Protein AF-A0A1S8WK63-F1 (afdb_monomer_lite)

InterPro domains:
  IPR003674 Oligosaccharyl transferase, STT3 subunit [PTHR13872] (1-231)
  IPR048307 Oligosaccharyl transferase STT3, N-terminal domain [PF02516] (8-233)

Organism: Opisthorchis viverrini (NCBI:txid6198)

Structure (mmCIF, N/CA/C/O backbone):
data_AF-A0A1S8WK63-F1
#
_entry.id   AF-A0A1S8WK63-F1
#
loop_
_atom_site.group_PDB
_atom_site.id
_atom_site.type_symbol
_atom_site.label_atom_id
_atom_site.label_alt_id
_atom_site.label_comp_id
_atom_site.label_asym_id
_atom_site.label_entity_id
_atom_site.label_seq_id
_atom_site.pdbx_PDB_ins_code
_atom_site.Cartn_x
_atom_site.Cartn_y
_atom_site.Cartn_z
_atom_site.occupancy
_atom_site.B_iso_or_equiv
_atom_site.auth_seq_id
_atom_site.auth_comp_id
_atom_site.auth_asym_id
_atom_site.auth_atom_id
_atom_site.pdbx_PDB_model_num
ATOM 1 N N . MET A 1 1 ? 16.238 -6.227 -8.648 1.00 66.62 1 MET A N 1
ATOM 2 C CA . MET A 1 1 ? 16.940 -7.008 -9.705 1.00 66.62 1 MET A CA 1
ATOM 3 C C . MET A 1 1 ? 16.241 -8.314 -10.105 1.00 66.62 1 MET A C 1
ATOM 5 O O . MET A 1 1 ? 16.512 -8.820 -11.185 1.00 66.62 1 MET A O 1
ATOM 9 N N . VAL A 1 2 ? 15.315 -8.857 -9.303 1.00 87.31 2 VAL A N 1
ATOM 10 C CA . VAL A 1 2 ? 14.485 -10.012 -9.717 1.00 87.31 2 VAL A CA 1
ATOM 11 C C . VAL A 1 2 ? 13.525 -9.641 -10.858 1.00 87.31 2 VAL A C 1
ATOM 13 O O . VAL A 1 2 ? 13.303 -10.432 -11.765 1.00 87.31 2 VAL A O 1
ATOM 16 N N . THR A 1 3 ? 13.015 -8.410 -10.855 1.00 89.25 3 THR A N 1
ATOM 17 C CA . THR A 1 3 ? 12.063 -7.874 -11.842 1.00 89.25 3 THR A CA 1
ATOM 18 C C . THR A 1 3 ? 12.625 -7.817 -13.263 1.00 89.25 3 THR A C 1
ATOM 20 O O . THR A 1 3 ? 11.977 -8.278 -14.197 1.00 89.25 3 THR A O 1
ATOM 23 N N . SER A 1 4 ? 13.849 -7.316 -13.436 1.00 87.56 4 SER A N 1
ATOM 24 C CA . SER A 1 4 ? 14.541 -7.288 -14.732 1.00 87.56 4 SER A CA 1
ATOM 25 C C . SER A 1 4 ? 14.903 -8.686 -15.232 1.00 87.56 4 SER A C 1
ATOM 27 O O . SER A 1 4 ? 14.737 -8.965 -16.416 1.00 87.56 4 SER A O 1
ATOM 29 N N . SER A 1 5 ? 15.330 -9.584 -14.337 1.00 89.62 5 SER A N 1
ATOM 30 C CA . SER A 1 5 ? 15.587 -10.993 -14.668 1.00 89.62 5 SER A CA 1
ATOM 31 C C . SER A 1 5 ? 14.315 -11.718 -15.121 1.00 89.62 5 SER A C 1
ATOM 33 O O . SER A 1 5 ? 14.321 -12.431 -16.123 1.00 89.62 5 SER A O 1
ATOM 35 N N . LEU A 1 6 ? 13.193 -11.477 -14.435 1.00 91.44 6 LEU A N 1
ATOM 36 C CA . LEU A 1 6 ? 11.897 -12.029 -14.812 1.00 91.44 6 LEU A CA 1
ATOM 37 C C . LEU A 1 6 ? 11.462 -11.523 -16.192 1.00 91.44 6 LEU A C 1
ATOM 39 O O . LEU A 1 6 ? 11.125 -12.340 -17.043 1.00 91.44 6 LEU A O 1
ATOM 43 N N . LEU A 1 7 ? 11.566 -10.212 -16.447 1.00 90.56 7 LEU A N 1
ATOM 44 C CA . LEU A 1 7 ? 11.276 -9.628 -17.762 1.00 90.56 7 LEU A CA 1
ATOM 45 C C . LEU A 1 7 ? 12.156 -10.229 -18.869 1.00 90.56 7 LEU A C 1
ATOM 47 O O . LEU A 1 7 ? 11.650 -10.604 -19.927 1.00 90.56 7 LEU A O 1
ATOM 51 N N . TYR A 1 8 ? 13.455 -10.391 -18.613 1.00 92.56 8 TYR A N 1
ATOM 52 C CA . TYR A 1 8 ? 14.384 -11.021 -19.552 1.00 92.56 8 TYR A CA 1
ATOM 53 C C . TYR A 1 8 ? 13.998 -12.465 -19.877 1.00 92.56 8 TYR A C 1
ATOM 55 O O . TYR A 1 8 ? 13.903 -12.831 -21.049 1.00 92.56 8 TYR A O 1
ATOM 63 N N . ASN A 1 9 ? 13.703 -13.273 -18.858 1.00 91.50 9 ASN A N 1
ATOM 64 C CA . ASN A 1 9 ? 13.303 -14.664 -19.050 1.00 91.50 9 ASN A CA 1
ATOM 65 C C . ASN A 1 9 ? 11.962 -14.776 -19.787 1.00 91.50 9 ASN A C 1
ATOM 67 O O . ASN A 1 9 ? 11.823 -15.632 -20.661 1.00 91.50 9 ASN A O 1
ATOM 71 N N . THR A 1 10 ? 10.998 -13.893 -19.501 1.00 91.94 10 THR A N 1
ATOM 72 C CA . THR A 1 10 ? 9.717 -13.865 -20.224 1.00 91.94 10 THR A CA 1
ATOM 73 C C . THR A 1 10 ? 9.883 -13.478 -21.692 1.00 91.94 10 THR A C 1
ATOM 75 O O . THR A 1 10 ? 9.295 -14.122 -22.555 1.00 91.94 10 THR A O 1
ATOM 78 N N . LEU A 1 11 ? 10.723 -12.485 -22.005 1.00 90.94 11 LEU A N 1
ATOM 79 C CA . LEU A 1 11 ? 10.980 -12.073 -23.390 1.00 90.94 11 LEU A CA 1
ATOM 80 C C . LEU A 1 11 ? 11.714 -13.166 -24.170 1.00 90.94 11 LEU A C 1
ATOM 82 O O . LEU A 1 11 ? 11.363 -13.459 -25.313 1.00 90.94 11 LEU A O 1
ATOM 86 N N . ARG A 1 12 ? 12.670 -13.838 -23.522 1.00 91.06 12 ARG A N 1
ATOM 87 C CA . ARG A 1 12 ? 13.378 -14.978 -24.104 1.00 91.06 12 ARG A CA 1
ATOM 88 C C . ARG A 1 12 ? 12.446 -16.160 -24.376 1.00 91.06 12 ARG A C 1
ATOM 90 O O . ARG A 1 12 ? 12.576 -16.788 -25.422 1.00 91.06 12 ARG A O 1
ATOM 97 N N . ALA A 1 13 ? 11.493 -16.439 -23.484 1.00 91.88 13 ALA A N 1
ATOM 98 C CA . ALA A 1 13 ? 10.472 -17.467 -23.700 1.00 91.88 13 ALA A CA 1
ATOM 99 C C . ALA A 1 13 ? 9.559 -17.148 -24.902 1.00 91.88 13 ALA A C 1
ATOM 101 O O . ALA A 1 13 ? 9.099 -18.057 -25.588 1.00 91.88 13 ALA A O 1
ATOM 102 N N . LEU A 1 14 ? 9.348 -15.862 -25.199 1.00 92.62 14 LEU A N 1
ATOM 103 C CA . LEU A 1 14 ? 8.597 -15.376 -26.361 1.00 92.62 14 LEU A CA 1
ATOM 104 C C . LEU A 1 14 ? 9.451 -15.252 -27.641 1.00 92.62 14 LEU A C 1
ATOM 106 O O . LEU A 1 14 ? 8.992 -14.670 -28.618 1.00 92.62 14 LEU A O 1
ATOM 110 N N . HIS A 1 15 ? 10.674 -15.798 -27.655 1.00 91.38 15 HIS A N 1
ATOM 111 C CA . HIS A 1 15 ? 11.634 -15.716 -28.769 1.00 91.38 15 HIS A CA 1
ATOM 112 C C . HIS A 1 15 ? 12.052 -14.286 -29.161 1.00 91.38 15 HIS A C 1
ATOM 114 O O . HIS A 1 15 ? 12.571 -14.061 -30.253 1.00 91.38 15 HIS A O 1
ATOM 120 N N . VAL A 1 16 ? 11.891 -13.314 -28.260 1.00 91.25 16 VAL A N 1
ATOM 121 C CA . VAL A 1 16 ? 12.359 -11.938 -28.454 1.00 91.25 16 VAL A CA 1
ATOM 122 C C . VAL A 1 16 ? 13.750 -11.807 -27.830 1.00 91.25 16 VAL A C 1
ATOM 124 O O . VAL A 1 16 ? 13.903 -11.739 -26.610 1.00 91.25 16 VAL A O 1
ATOM 127 N N . THR A 1 17 ? 14.793 -11.802 -28.663 1.00 88.44 17 THR A N 1
ATOM 128 C CA . THR A 1 17 ? 16.190 -11.732 -28.207 1.00 88.44 17 THR A CA 1
ATOM 129 C C . THR A 1 17 ? 16.603 -10.284 -27.949 1.00 88.44 17 THR A C 1
ATOM 131 O O . THR A 1 17 ? 17.058 -9.583 -28.850 1.00 88.44 17 THR A O 1
ATOM 134 N N . VAL A 1 18 ? 16.433 -9.829 -26.707 1.00 90.31 18 VAL A N 1
ATOM 135 C CA . VAL A 1 18 ? 16.876 -8.506 -26.243 1.00 90.31 18 VAL A CA 1
ATOM 136 C C . VAL A 1 18 ? 17.952 -8.686 -25.180 1.00 90.31 18 VAL A C 1
ATOM 138 O O . VAL A 1 18 ? 17.794 -9.486 -24.257 1.00 90.31 18 VAL A O 1
ATOM 141 N N . ASP A 1 19 ? 19.039 -7.924 -25.289 1.00 92.31 19 ASP A N 1
ATOM 142 C CA . ASP A 1 19 ? 20.090 -7.920 -24.276 1.00 92.31 19 ASP A CA 1
ATOM 143 C C . ASP A 1 19 ? 19.574 -7.429 -22.923 1.00 92.31 19 ASP A C 1
ATOM 145 O O . ASP A 1 19 ? 18.822 -6.453 -22.830 1.00 92.31 19 ASP A O 1
ATOM 149 N N . ILE A 1 20 ? 20.066 -8.044 -21.844 1.00 91.38 20 ILE A N 1
ATOM 150 C CA . ILE A 1 20 ? 19.704 -7.672 -20.469 1.00 91.38 20 ILE A CA 1
ATOM 151 C C . ILE A 1 20 ? 19.969 -6.186 -20.179 1.00 91.38 20 ILE A C 1
ATOM 153 O O . ILE A 1 20 ? 19.210 -5.551 -19.451 1.00 91.38 20 ILE A O 1
ATOM 157 N N . ARG A 1 21 ? 21.002 -5.600 -20.803 1.00 92.44 21 ARG A N 1
ATOM 158 C CA . ARG A 1 21 ? 21.328 -4.173 -20.677 1.00 92.44 21 ARG A CA 1
ATOM 159 C C . ARG A 1 21 ? 20.181 -3.290 -21.161 1.00 92.44 21 ARG A C 1
ATOM 161 O O . ARG A 1 21 ? 19.820 -2.348 -20.465 1.00 92.44 21 ARG A O 1
ATOM 168 N N . ASN A 1 22 ? 19.597 -3.608 -22.314 1.00 93.12 22 ASN A N 1
ATOM 169 C CA . ASN A 1 22 ? 18.505 -2.820 -22.883 1.00 93.12 22 ASN A CA 1
ATOM 170 C C . ASN A 1 22 ? 17.266 -2.898 -21.985 1.00 93.12 22 ASN A C 1
ATOM 172 O O . ASN A 1 22 ? 16.621 -1.883 -21.740 1.00 93.12 22 ASN A O 1
ATOM 176 N N . ILE A 1 23 ? 16.989 -4.070 -21.405 1.00 91.62 23 ILE A N 1
ATOM 177 C CA . ILE A 1 23 ? 15.900 -4.231 -20.433 1.00 91.62 23 ILE A CA 1
ATOM 178 C C . ILE A 1 23 ? 16.140 -3.351 -19.206 1.00 91.62 23 ILE A C 1
ATOM 180 O O . ILE A 1 23 ? 15.238 -2.624 -18.806 1.00 91.62 23 ILE A O 1
ATOM 184 N N . CYS A 1 24 ? 17.348 -3.358 -18.635 1.00 91.25 24 CYS A N 1
ATOM 185 C CA . CYS A 1 24 ? 17.673 -2.507 -17.488 1.00 91.25 24 CYS A CA 1
ATOM 186 C C . CYS A 1 24 ? 17.550 -1.007 -17.811 1.00 91.25 24 CYS A C 1
ATOM 188 O O . CYS A 1 24 ? 17.051 -0.252 -16.982 1.00 91.25 24 CYS A O 1
ATOM 190 N N . VAL A 1 25 ? 17.943 -0.573 -19.014 1.00 93.19 25 VAL A N 1
ATOM 191 C CA . VAL A 1 25 ? 17.839 0.834 -19.450 1.00 93.19 25 VAL A CA 1
ATOM 192 C C . VAL A 1 25 ? 16.381 1.285 -19.585 1.00 93.19 25 VAL A C 1
ATOM 194 O O . VAL A 1 25 ? 16.045 2.391 -19.160 1.00 93.19 25 VAL A O 1
ATOM 197 N N . PHE A 1 26 ? 15.506 0.441 -20.139 1.00 92.44 26 PHE A N 1
ATOM 198 C CA . PHE A 1 26 ? 14.097 0.780 -20.386 1.00 92.44 26 PHE A CA 1
ATOM 199 C C . PHE A 1 26 ? 13.143 0.419 -19.240 1.00 92.44 26 PHE A C 1
ATOM 201 O O . PHE A 1 26 ? 11.953 0.733 -19.310 1.00 92.44 26 PHE A O 1
ATOM 208 N N . LEU A 1 27 ? 13.641 -0.190 -18.161 1.00 91.50 27 LEU A N 1
ATOM 209 C CA . LEU A 1 27 ? 12.805 -0.605 -17.037 1.00 91.50 27 LEU A CA 1
ATOM 210 C C . LEU A 1 27 ? 12.172 0.589 -16.308 1.00 91.50 27 LEU A C 1
ATOM 212 O O . LEU A 1 27 ? 10.982 0.555 -16.007 1.00 91.50 27 LEU A O 1
ATOM 216 N N . ALA A 1 28 ? 12.934 1.653 -16.043 1.00 91.69 28 ALA A N 1
ATOM 217 C CA . ALA A 1 28 ? 12.416 2.819 -15.328 1.00 91.69 28 ALA A CA 1
ATOM 218 C C . ALA A 1 28 ? 11.275 3.538 -16.092 1.00 91.69 28 ALA A C 1
ATOM 220 O O . ALA A 1 28 ? 10.213 3.734 -15.494 1.00 91.69 28 ALA A O 1
ATOM 221 N N . PRO A 1 29 ? 11.397 3.828 -17.406 1.00 93.06 29 PRO A N 1
ATOM 222 C CA . PRO A 1 29 ? 10.279 4.340 -18.205 1.00 93.06 29 PRO A CA 1
ATOM 223 C C . PRO A 1 29 ? 9.054 3.414 -18.241 1.00 93.06 29 PRO A C 1
ATOM 225 O O . PRO A 1 29 ? 7.921 3.891 -18.169 1.00 93.06 29 PRO A O 1
ATOM 228 N N . LEU A 1 30 ? 9.261 2.091 -18.305 1.00 93.50 30 LEU A N 1
ATOM 229 C CA . LEU A 1 30 ? 8.167 1.117 -18.268 1.00 93.50 30 LEU A CA 1
ATOM 230 C C . LEU A 1 30 ? 7.375 1.233 -16.958 1.00 93.50 30 LEU A C 1
ATOM 232 O O . LEU A 1 30 ? 6.155 1.385 -16.988 1.00 93.50 30 LEU A O 1
ATOM 236 N N . PHE A 1 31 ? 8.052 1.230 -15.808 1.00 92.94 31 PHE A N 1
ATOM 237 C CA . PHE A 1 31 ? 7.384 1.403 -14.516 1.00 92.94 31 PHE A CA 1
ATOM 238 C C . PHE A 1 31 ? 6.770 2.795 -14.352 1.00 92.94 31 PHE A C 1
ATOM 240 O O . PHE A 1 31 ? 5.687 2.894 -13.789 1.00 92.94 31 PHE A O 1
ATOM 247 N N . SER A 1 32 ? 7.376 3.843 -14.914 1.00 92.25 32 SER A N 1
ATOM 248 C CA . SER A 1 32 ? 6.787 5.187 -14.938 1.00 92.25 32 SER A CA 1
ATOM 249 C C . SER A 1 32 ? 5.424 5.209 -15.639 1.00 92.25 32 SER A C 1
ATOM 251 O O . SER A 1 32 ? 4.458 5.751 -15.100 1.00 92.25 32 SER A O 1
ATOM 253 N N . SER A 1 33 ? 5.286 4.508 -16.771 1.00 94.00 33 SER A N 1
ATOM 254 C CA . SER A 1 33 ? 3.985 4.358 -17.435 1.00 94.00 33 SER A CA 1
ATOM 255 C C . SER A 1 33 ? 2.956 3.634 -16.554 1.00 94.00 33 SER A C 1
ATOM 257 O O . SER A 1 33 ? 1.812 4.074 -16.457 1.00 94.00 33 SER A O 1
ATOM 259 N N . LEU A 1 34 ? 3.360 2.594 -15.819 1.00 95.06 34 LEU A N 1
ATOM 260 C CA . LEU A 1 34 ? 2.479 1.893 -14.879 1.00 95.06 34 LEU A CA 1
ATOM 261 C C . LEU A 1 34 ? 2.094 2.773 -13.682 1.00 95.06 34 LEU A C 1
ATOM 263 O O . LEU A 1 34 ? 0.964 2.691 -13.200 1.00 95.06 34 LEU A O 1
ATOM 267 N N . THR A 1 35 ? 2.992 3.650 -13.231 1.00 95.12 35 THR A N 1
ATOM 268 C CA . THR A 1 35 ? 2.715 4.636 -12.181 1.00 95.12 35 THR A CA 1
ATOM 269 C C . THR A 1 35 ? 1.580 5.565 -12.593 1.00 95.12 35 THR A C 1
ATOM 271 O O . THR A 1 35 ? 0.684 5.795 -11.788 1.00 95.12 35 THR A O 1
ATOM 274 N N . THR A 1 36 ? 1.534 6.024 -13.850 1.00 95.75 36 THR A N 1
ATOM 275 C CA . THR A 1 36 ? 0.418 6.867 -14.329 1.00 95.75 36 THR A CA 1
ATOM 276 C C . THR A 1 36 ? -0.936 6.161 -14.202 1.00 95.75 36 THR A C 1
ATOM 278 O O . THR A 1 36 ? -1.914 6.768 -13.760 1.00 95.75 36 THR A O 1
ATOM 281 N N . ILE A 1 37 ? -0.982 4.856 -14.495 1.00 96.38 37 ILE A N 1
ATOM 282 C CA . ILE A 1 37 ? -2.183 4.024 -14.355 1.00 96.38 37 ILE A CA 1
ATOM 283 C C . ILE A 1 37 ? -2.538 3.843 -12.873 1.00 96.38 37 ILE A C 1
ATOM 285 O O . ILE A 1 37 ? -3.700 3.986 -12.493 1.00 96.38 37 ILE A O 1
ATOM 289 N N . ALA A 1 38 ? -1.556 3.566 -12.013 1.00 96.06 38 ALA A N 1
ATOM 290 C CA . ALA A 1 38 ? -1.782 3.434 -10.574 1.00 96.06 38 ALA A CA 1
ATOM 291 C C . ALA A 1 38 ? -2.312 4.740 -9.953 1.00 96.06 38 ALA A C 1
ATOM 293 O O . ALA A 1 38 ? -3.233 4.703 -9.135 1.00 96.06 38 ALA A O 1
ATOM 294 N N . THR A 1 39 ? -1.788 5.893 -10.376 1.00 96.44 39 THR A N 1
ATOM 295 C CA . THR A 1 39 ? -2.259 7.217 -9.946 1.00 96.44 39 THR A CA 1
ATOM 296 C C . THR A 1 39 ? -3.678 7.490 -10.425 1.00 96.44 39 THR A C 1
ATOM 298 O O . THR A 1 39 ? -4.502 7.935 -9.628 1.00 96.44 39 THR A O 1
ATOM 301 N N . PHE A 1 40 ? -3.996 7.167 -11.684 1.00 97.00 40 PHE A N 1
ATOM 302 C CA . PHE A 1 40 ? -5.365 7.244 -12.196 1.00 97.00 40 PHE A CA 1
ATOM 303 C C . PHE A 1 40 ? -6.331 6.460 -11.299 1.00 97.00 40 PHE A C 1
ATOM 305 O O . PHE A 1 40 ? -7.333 7.011 -10.841 1.00 97.00 40 PHE A O 1
ATOM 312 N N . LEU A 1 41 ? -5.998 5.200 -11.004 1.00 96.38 41 LEU A N 1
ATOM 313 C CA . LEU A 1 41 ? -6.818 4.321 -10.174 1.00 96.38 41 LEU A CA 1
ATOM 314 C C . LEU A 1 41 ? -6.992 4.883 -8.758 1.00 96.38 41 LEU A C 1
ATOM 316 O O . LEU A 1 41 ? -8.123 5.004 -8.292 1.00 96.38 41 LEU A O 1
ATOM 320 N N . LEU A 1 42 ? -5.906 5.298 -8.098 1.00 96.56 42 LEU A N 1
ATOM 321 C CA . LEU A 1 42 ? -5.954 5.886 -6.757 1.00 96.56 42 LEU A CA 1
ATOM 322 C C . LEU A 1 42 ? -6.844 7.133 -6.706 1.00 96.56 42 LEU A C 1
ATOM 324 O O . LEU A 1 42 ? -7.724 7.236 -5.854 1.00 96.56 42 LEU A O 1
ATOM 328 N N . THR A 1 43 ? -6.637 8.083 -7.614 1.00 96.44 43 THR A N 1
ATOM 329 C CA . THR A 1 43 ? -7.383 9.345 -7.608 1.00 96.44 43 THR A CA 1
ATOM 330 C C . THR A 1 43 ? -8.844 9.142 -8.009 1.00 96.44 43 THR A C 1
ATOM 332 O O . THR A 1 43 ? -9.719 9.789 -7.433 1.00 96.44 43 THR A O 1
ATOM 335 N N . SER A 1 44 ? -9.124 8.212 -8.930 1.00 95.25 44 SER A N 1
ATOM 336 C CA . SER A 1 44 ? -10.496 7.847 -9.303 1.00 95.25 44 SER A CA 1
ATOM 337 C C . SER A 1 44 ? -11.272 7.206 -8.154 1.00 95.25 44 SER A C 1
ATOM 339 O O . SER A 1 44 ? -12.482 7.377 -8.072 1.00 95.25 44 SER A O 1
ATOM 341 N N . GLU A 1 45 ? -10.582 6.516 -7.239 1.00 94.38 45 GLU A N 1
ATOM 342 C CA . GLU A 1 45 ? -11.209 6.008 -6.025 1.00 94.38 45 GLU A CA 1
ATOM 343 C C . GLU A 1 45 ? -11.507 7.138 -5.043 1.00 94.38 45 GLU A C 1
ATOM 345 O O . GLU A 1 45 ? -12.522 7.083 -4.367 1.00 94.38 45 GLU A O 1
ATOM 350 N N . VAL A 1 46 ? -10.662 8.159 -4.906 1.00 94.00 46 VAL A N 1
ATOM 351 C CA . VAL A 1 46 ? -10.876 9.211 -3.893 1.00 94.00 46 VAL A CA 1
ATOM 352 C C . VAL A 1 46 ? -11.954 10.213 -4.313 1.00 94.00 46 VAL A C 1
ATOM 354 O O . VAL A 1 46 ? -12.768 10.599 -3.476 1.00 94.00 46 VAL A O 1
ATOM 357 N N . MET A 1 47 ? -11.951 10.628 -5.580 1.00 92.50 47 MET A N 1
ATOM 358 C CA . MET A 1 47 ? -12.851 11.649 -6.128 1.00 92.50 47 MET A CA 1
ATOM 359 C C . MET A 1 47 ? -13.604 11.079 -7.339 1.00 92.50 47 MET A C 1
ATOM 361 O O . MET A 1 47 ? -14.395 10.156 -7.179 1.00 92.50 47 MET A O 1
ATOM 365 N N . ASP A 1 48 ? -13.328 11.593 -8.542 1.00 94.62 48 ASP A N 1
ATOM 366 C CA . ASP A 1 48 ? -13.994 11.224 -9.792 1.00 94.62 48 ASP A CA 1
ATOM 367 C C . ASP A 1 48 ? -12.991 10.770 -10.860 1.00 94.62 48 ASP A C 1
ATOM 369 O O . ASP A 1 48 ? -11.809 11.128 -10.845 1.00 94.62 48 ASP A O 1
ATOM 373 N N . THR A 1 49 ? -13.488 10.083 -11.893 1.00 95.19 49 THR A N 1
ATOM 374 C CA . THR A 1 49 ? -12.690 9.650 -13.054 1.00 95.19 49 THR A CA 1
ATOM 375 C C . THR A 1 49 ? -11.987 10.816 -13.759 1.00 95.19 49 THR A C 1
ATOM 377 O O . THR A 1 49 ? -10.856 10.670 -14.216 1.00 95.19 49 THR A O 1
ATOM 380 N N . ARG A 1 50 ? -12.618 12.000 -13.813 1.00 96.12 50 ARG A N 1
ATOM 381 C CA . ARG A 1 50 ? -12.034 13.209 -14.427 1.00 96.12 50 ARG A CA 1
ATOM 382 C C . ARG A 1 50 ? -10.804 13.698 -13.663 1.00 96.12 50 ARG A C 1
ATOM 384 O O . ARG A 1 50 ? -9.789 14.011 -14.279 1.00 96.12 50 ARG A O 1
ATOM 391 N N . ALA A 1 51 ? -10.885 13.716 -12.332 1.00 95.38 51 ALA A N 1
ATOM 392 C CA . ALA A 1 51 ? -9.752 14.054 -11.477 1.00 95.38 51 ALA A CA 1
ATOM 393 C C . ALA A 1 51 ? -8.627 13.018 -11.626 1.00 95.38 51 ALA A C 1
ATOM 395 O O . ALA A 1 51 ? -7.457 13.388 -11.671 1.00 95.38 51 ALA A O 1
ATOM 396 N N . GLY A 1 52 ? -8.981 11.736 -11.784 1.00 95.25 52 GLY A N 1
ATOM 397 C CA . GLY A 1 52 ? -8.021 10.669 -12.058 1.00 95.25 52 GLY A CA 1
ATOM 398 C C . GLY A 1 52 ? -7.239 10.869 -13.353 1.00 95.25 52 GLY A C 1
ATOM 399 O O . GLY A 1 52 ? -6.016 10.743 -13.348 1.00 95.25 52 GLY A O 1
ATOM 400 N N . LEU A 1 53 ? -7.916 11.216 -14.452 1.00 96.06 53 LEU A N 1
ATOM 401 C CA . LEU A 1 53 ? -7.252 11.483 -15.735 1.00 96.06 53 LEU A CA 1
ATOM 402 C C . LEU A 1 53 ? -6.306 12.685 -15.642 1.00 96.06 53 LEU A C 1
ATOM 404 O O . LEU A 1 53 ? -5.188 12.626 -16.153 1.00 96.06 53 LEU A O 1
ATOM 408 N N . LEU A 1 54 ? -6.727 13.750 -14.950 1.00 96.75 54 LEU A N 1
ATOM 409 C CA . LEU A 1 54 ? -5.882 14.920 -14.718 1.00 96.75 54 LEU A CA 1
ATOM 410 C C . LEU A 1 54 ? -4.631 14.552 -13.905 1.00 96.75 54 LEU A C 1
ATOM 412 O O . LEU A 1 54 ? -3.522 14.892 -14.307 1.00 96.75 54 LEU A O 1
ATOM 416 N N . ALA A 1 55 ? -4.789 13.813 -12.804 1.00 95.94 55 ALA A N 1
ATOM 417 C CA . ALA A 1 55 ? -3.671 13.388 -11.962 1.00 95.94 55 ALA A CA 1
ATOM 418 C C . ALA A 1 55 ? -2.677 12.488 -12.717 1.00 95.94 55 ALA A C 1
ATOM 420 O O . ALA A 1 55 ? -1.465 12.660 -12.579 1.00 95.94 55 ALA A O 1
ATOM 421 N N . ALA A 1 56 ? -3.177 11.576 -13.556 1.00 95.31 56 ALA A N 1
ATOM 422 C CA . ALA A 1 56 ? -2.348 10.722 -14.404 1.00 95.31 56 ALA A CA 1
ATOM 423 C C . ALA A 1 56 ? -1.543 11.527 -15.437 1.00 95.31 56 ALA A C 1
ATOM 425 O O . ALA A 1 56 ? -0.359 11.260 -15.637 1.00 95.31 56 ALA A O 1
ATOM 426 N N . GLY A 1 57 ? -2.151 12.551 -16.045 1.00 94.75 57 GLY A N 1
ATOM 427 C CA . GLY A 1 57 ? -1.446 13.469 -16.942 1.00 94.75 57 GLY A CA 1
ATOM 428 C C . GLY A 1 57 ? -0.370 14.287 -16.223 1.00 94.75 57 GLY A C 1
ATOM 429 O O . GLY A 1 57 ? 0.738 14.436 -16.734 1.00 94.75 57 GLY A O 1
ATOM 430 N N . MET A 1 58 ? -0.658 14.770 -15.010 1.00 95.56 58 MET A N 1
ATOM 431 C CA . MET A 1 58 ? 0.299 15.560 -14.228 1.00 95.56 58 MET A CA 1
ATOM 432 C C . MET A 1 58 ? 1.509 14.735 -13.776 1.00 95.56 58 MET A C 1
ATOM 434 O O . MET A 1 58 ? 2.640 15.203 -13.904 1.00 95.56 58 MET A O 1
ATOM 438 N N . ILE A 1 59 ? 1.307 13.507 -13.283 1.00 95.06 59 ILE A N 1
ATOM 439 C CA . ILE A 1 59 ? 2.423 12.666 -12.821 1.00 95.06 59 ILE A CA 1
ATOM 440 C C . ILE A 1 59 ? 3.308 12.170 -13.973 1.00 95.06 59 ILE A C 1
ATOM 442 O O . ILE A 1 59 ? 4.497 11.947 -13.768 1.00 95.06 59 ILE A O 1
ATOM 446 N N . ALA A 1 60 ? 2.769 12.050 -15.190 1.00 93.69 60 ALA A N 1
ATOM 447 C CA . ALA A 1 60 ? 3.541 11.628 -16.358 1.00 93.69 60 ALA A CA 1
ATOM 448 C C . ALA A 1 60 ? 4.652 12.625 -16.741 1.00 93.69 60 ALA A C 1
ATOM 450 O O . ALA A 1 60 ? 5.685 12.219 -17.268 1.00 93.69 60 ALA A O 1
ATOM 451 N N . ILE A 1 61 ? 4.446 13.923 -16.484 1.00 94.31 61 ILE A N 1
ATOM 452 C CA . ILE A 1 61 ? 5.341 15.007 -16.932 1.00 94.31 61 ILE A CA 1
ATOM 453 C C . ILE A 1 61 ? 6.077 15.661 -15.745 1.00 94.31 61 ILE A C 1
ATOM 455 O O . ILE A 1 61 ? 6.937 16.520 -15.932 1.00 94.31 61 ILE A O 1
ATOM 459 N N . VAL A 1 62 ? 5.780 15.266 -14.500 1.00 95.38 62 VAL A N 1
ATOM 460 C CA . VAL A 1 62 ? 6.343 15.936 -13.320 1.00 95.38 62 VAL A CA 1
ATOM 461 C C . VAL A 1 62 ? 7.876 15.770 -13.260 1.00 95.38 62 VAL A C 1
ATOM 463 O O . VAL A 1 62 ? 8.376 14.645 -13.156 1.00 95.38 62 VAL A O 1
ATOM 466 N N . PRO A 1 63 ? 8.658 16.871 -13.274 1.00 93.00 63 PRO A N 1
ATOM 467 C CA . PRO A 1 63 ? 10.118 16.802 -13.390 1.00 93.00 63 PRO A CA 1
ATOM 468 C C . PRO A 1 63 ? 10.772 16.110 -12.189 1.00 93.00 63 PRO A C 1
ATOM 470 O O . PRO A 1 63 ? 11.789 15.435 -12.340 1.00 93.00 63 PRO A O 1
ATOM 473 N N . GLY A 1 64 ? 10.155 16.211 -11.006 1.00 91.81 64 GLY A N 1
ATOM 474 C CA . GLY A 1 64 ? 10.608 15.510 -9.806 1.00 91.81 64 GLY A CA 1
ATOM 475 C C . GLY A 1 64 ? 10.642 13.991 -9.992 1.00 91.81 64 GLY A C 1
ATOM 476 O O . GLY A 1 64 ? 11.652 13.368 -9.677 1.00 91.81 64 GLY A O 1
ATOM 477 N N . TYR A 1 65 ? 9.595 13.397 -10.579 1.00 91.69 65 TYR A N 1
ATOM 478 C CA . TYR A 1 65 ? 9.569 11.954 -10.839 1.00 91.69 65 TYR A CA 1
ATOM 479 C C . TYR A 1 65 ? 10.465 11.570 -12.021 1.00 91.69 65 TYR A C 1
ATOM 481 O O . TYR A 1 65 ? 11.172 10.563 -11.952 1.00 91.69 65 TYR A O 1
ATOM 489 N N . ILE A 1 66 ? 10.501 12.396 -13.074 1.00 92.56 66 ILE A N 1
ATOM 490 C CA . ILE A 1 66 ? 11.362 12.167 -14.243 1.00 92.56 66 ILE A CA 1
ATOM 491 C C . ILE A 1 66 ? 12.831 12.089 -13.824 1.00 92.56 66 ILE A C 1
ATOM 493 O O . ILE A 1 66 ? 13.514 11.168 -14.254 1.00 92.56 66 ILE A O 1
ATOM 497 N N . SER A 1 67 ? 13.299 12.962 -12.922 1.00 91.88 67 SER A N 1
ATOM 498 C CA . SER A 1 67 ? 14.699 12.980 -12.460 1.00 91.88 67 SER A CA 1
ATOM 499 C C . SER A 1 67 ? 15.211 11.640 -11.908 1.00 91.88 67 SER A C 1
ATOM 501 O O . SER A 1 67 ? 16.407 11.368 -11.978 1.00 91.88 67 SER A O 1
ATOM 503 N N . ARG A 1 68 ? 14.311 10.783 -11.404 1.00 88.12 68 ARG A N 1
ATOM 504 C CA . ARG A 1 68 ? 14.617 9.455 -10.847 1.00 88.12 68 ARG A CA 1
ATOM 505 C C . ARG A 1 68 ? 14.180 8.289 -11.741 1.00 88.12 68 ARG A C 1
ATOM 507 O O . ARG A 1 68 ? 14.486 7.140 -11.438 1.00 88.12 68 ARG A O 1
ATOM 514 N N . SER A 1 69 ? 13.480 8.565 -12.845 1.00 90.81 69 SER A N 1
ATOM 515 C CA . SER A 1 69 ? 12.910 7.558 -13.758 1.00 90.81 69 SER A CA 1
ATOM 516 C C . SER A 1 69 ? 13.343 7.716 -15.226 1.00 90.81 69 SER A C 1
ATOM 518 O O . SER A 1 69 ? 12.718 7.150 -16.125 1.00 90.81 69 SER A O 1
ATOM 520 N N . VAL A 1 70 ? 14.436 8.448 -15.483 1.00 92.12 70 VAL A N 1
ATOM 521 C CA . VAL A 1 70 ? 15.024 8.597 -16.827 1.00 92.12 70 VAL A CA 1
ATOM 522 C C . VAL A 1 70 ? 15.510 7.248 -17.367 1.00 92.12 70 VAL A C 1
ATOM 524 O O . VAL A 1 70 ? 16.057 6.425 -16.631 1.00 92.12 70 VAL A O 1
ATOM 527 N N . ALA A 1 71 ? 15.361 7.029 -18.677 1.00 90.50 71 ALA A N 1
ATOM 528 C CA . ALA A 1 71 ? 15.946 5.876 -19.356 1.00 90.50 71 ALA A CA 1
ATOM 529 C C . ALA A 1 71 ? 17.462 5.798 -19.099 1.00 90.50 71 ALA A C 1
ATOM 531 O O . ALA A 1 71 ? 18.187 6.773 -19.280 1.00 90.50 71 ALA A O 1
ATOM 532 N N . GLY A 1 72 ? 17.937 4.631 -18.666 1.00 88.69 72 GLY A N 1
ATOM 533 C CA . GLY A 1 72 ? 19.333 4.418 -18.268 1.00 88.69 72 GLY A CA 1
ATOM 534 C C . GLY A 1 72 ? 19.609 4.632 -16.778 1.00 88.69 72 GLY A C 1
ATOM 535 O O . GLY A 1 72 ? 20.616 4.127 -16.285 1.00 88.69 72 GLY A O 1
ATOM 536 N N . SER A 1 73 ? 18.697 5.276 -16.041 1.00 88.06 73 SER A N 1
ATOM 537 C CA . SER A 1 73 ? 18.739 5.335 -14.578 1.00 88.06 73 SER A CA 1
ATOM 538 C C . SER A 1 73 ? 18.130 4.061 -13.991 1.00 88.06 73 SER A C 1
ATOM 540 O O . SER A 1 73 ? 16.925 3.969 -13.750 1.00 88.06 73 SER A O 1
ATOM 542 N N . TYR A 1 74 ? 18.963 3.037 -13.804 1.00 89.31 74 TYR A N 1
ATOM 543 C CA . TYR A 1 74 ? 18.554 1.767 -13.204 1.00 89.31 74 TYR A CA 1
ATOM 544 C C . TYR A 1 74 ? 18.692 1.819 -11.676 1.00 89.31 74 TYR A C 1
ATOM 546 O O . TYR A 1 74 ? 19.582 1.200 -11.093 1.00 89.31 74 TYR A O 1
ATOM 554 N N . ASP A 1 75 ? 17.807 2.587 -11.044 1.00 89.25 75 ASP A N 1
ATOM 555 C CA . ASP A 1 75 ? 17.708 2.713 -9.588 1.00 89.25 75 ASP A CA 1
ATOM 556 C C . ASP A 1 75 ? 16.392 2.103 -9.064 1.00 89.25 75 ASP A C 1
ATOM 558 O O . ASP A 1 75 ? 15.408 1.941 -9.793 1.00 89.25 75 ASP A O 1
ATOM 562 N N . ASN A 1 76 ? 16.364 1.753 -7.779 1.00 88.00 76 ASN A N 1
ATOM 563 C CA . ASN A 1 76 ? 15.226 1.124 -7.110 1.00 88.00 76 ASN A CA 1
ATOM 564 C C . ASN A 1 76 ? 14.020 2.070 -6.983 1.00 88.00 76 ASN A C 1
ATOM 566 O O . ASN A 1 76 ? 12.879 1.614 -6.883 1.00 88.00 76 ASN A O 1
ATOM 570 N N . GLU A 1 77 ? 14.255 3.382 -7.025 1.00 84.88 77 GLU A N 1
ATOM 571 C CA . GLU A 1 77 ? 13.228 4.412 -6.851 1.00 84.88 77 GLU A CA 1
ATOM 572 C C . GLU A 1 77 ? 12.135 4.357 -7.933 1.00 84.88 77 GLU A C 1
ATOM 574 O O . GLU A 1 77 ? 10.954 4.543 -7.628 1.00 84.88 77 GLU A O 1
ATOM 579 N N . GLY A 1 78 ? 12.494 4.027 -9.181 1.00 84.00 78 GLY A N 1
ATOM 580 C CA . GLY A 1 78 ? 11.541 3.960 -10.294 1.00 84.00 78 GLY A CA 1
ATOM 581 C C . GLY A 1 78 ? 10.434 2.921 -10.076 1.00 84.00 78 GLY A C 1
ATOM 582 O O . GLY A 1 78 ? 9.259 3.209 -10.306 1.00 84.00 78 GLY A O 1
ATOM 583 N N . ILE A 1 79 ? 10.803 1.739 -9.569 1.00 91.69 79 ILE A N 1
ATOM 584 C CA . ILE A 1 79 ? 9.858 0.671 -9.206 1.00 91.69 79 ILE A CA 1
ATOM 585 C C . ILE A 1 79 ? 9.148 1.015 -7.893 1.00 91.69 79 ILE A C 1
ATOM 587 O O . ILE A 1 79 ? 7.943 0.807 -7.765 1.00 91.69 79 ILE A O 1
ATOM 591 N N . ALA A 1 80 ? 9.877 1.559 -6.917 1.00 92.06 80 ALA A N 1
ATOM 592 C CA . ALA A 1 80 ? 9.349 1.836 -5.587 1.00 92.06 80 ALA A CA 1
ATOM 593 C C . ALA A 1 80 ? 8.162 2.808 -5.603 1.00 92.06 80 ALA A C 1
ATOM 595 O O . ALA A 1 80 ? 7.175 2.587 -4.903 1.00 92.06 80 ALA A O 1
ATOM 596 N N . ILE A 1 81 ? 8.227 3.859 -6.426 1.00 93.44 81 ILE A N 1
ATOM 597 C CA . ILE A 1 81 ? 7.145 4.847 -6.537 1.00 93.44 81 ILE A CA 1
ATOM 598 C C . ILE A 1 81 ? 5.872 4.200 -7.097 1.00 93.44 81 ILE A C 1
ATOM 600 O O . ILE A 1 81 ? 4.791 4.399 -6.537 1.00 93.44 81 ILE A O 1
ATOM 604 N N . PHE A 1 82 ? 5.996 3.357 -8.128 1.00 94.19 82 PHE A N 1
ATOM 605 C CA . PHE A 1 82 ? 4.876 2.566 -8.643 1.00 94.19 82 PHE A CA 1
ATOM 606 C C . PHE A 1 82 ? 4.248 1.706 -7.534 1.00 94.19 82 PHE A C 1
ATOM 608 O O . PHE A 1 82 ? 3.042 1.785 -7.287 1.00 94.19 82 PHE A O 1
ATOM 615 N N . CYS A 1 83 ? 5.070 0.923 -6.828 1.00 94.31 83 CYS A N 1
ATOM 616 C CA . CYS A 1 83 ? 4.616 0.035 -5.757 1.00 94.31 83 CYS A CA 1
ATOM 617 C C . CYS A 1 83 ? 3.916 0.793 -4.631 1.00 94.31 83 CYS A C 1
ATOM 619 O O . CYS A 1 83 ? 2.909 0.324 -4.099 1.00 94.31 83 CYS A O 1
ATOM 621 N N . MET A 1 84 ? 4.433 1.968 -4.268 1.00 94.62 84 MET A N 1
ATOM 622 C CA . MET A 1 84 ? 3.871 2.791 -3.207 1.00 94.62 84 MET A CA 1
ATOM 623 C C . MET A 1 84 ? 2.467 3.286 -3.564 1.00 94.62 84 MET A C 1
ATOM 625 O O . MET A 1 84 ? 1.529 3.071 -2.795 1.00 94.62 84 MET A O 1
ATOM 629 N N . ILE A 1 85 ? 2.299 3.888 -4.746 1.00 95.25 85 ILE A N 1
ATOM 630 C CA . ILE A 1 85 ? 0.994 4.389 -5.205 1.00 95.25 85 ILE A CA 1
ATOM 631 C C . ILE A 1 85 ? 0.004 3.232 -5.366 1.00 95.25 85 ILE A C 1
ATOM 633 O O . ILE A 1 85 ? -1.148 3.335 -4.942 1.00 95.25 85 ILE A O 1
ATOM 637 N N . PHE A 1 86 ? 0.459 2.101 -5.907 1.00 96.19 86 PHE A N 1
ATOM 638 C CA . PHE A 1 86 ? -0.373 0.912 -6.058 1.00 96.19 86 PHE A CA 1
ATOM 639 C C . PHE A 1 86 ? -0.816 0.323 -4.706 1.00 96.19 86 PHE A C 1
ATOM 641 O O . PHE A 1 86 ? -1.976 -0.064 -4.546 1.00 96.19 86 PHE A O 1
ATOM 648 N N . THR A 1 87 ? 0.065 0.320 -3.701 1.00 96.38 87 THR A N 1
ATOM 649 C CA . THR A 1 87 ? -0.275 -0.115 -2.336 1.00 96.38 87 THR A CA 1
ATOM 650 C C . THR A 1 87 ? -1.311 0.816 -1.709 1.00 96.38 87 THR A C 1
ATOM 652 O O . THR A 1 87 ? -2.285 0.333 -1.131 1.00 96.38 87 THR A O 1
ATOM 655 N N . PHE A 1 88 ? -1.169 2.137 -1.877 1.00 96.00 88 PHE A N 1
ATOM 656 C CA . PHE A 1 88 ? -2.173 3.097 -1.411 1.00 96.00 88 PHE A CA 1
ATOM 657 C C . PHE A 1 88 ? -3.523 2.927 -2.111 1.00 96.00 88 PHE A C 1
ATOM 659 O O . PHE A 1 88 ? -4.556 2.982 -1.445 1.00 96.00 88 PHE A O 1
ATOM 666 N N . TYR A 1 89 ? -3.533 2.657 -3.418 1.00 96.44 89 TYR A N 1
ATOM 667 C CA . TYR A 1 89 ? -4.761 2.348 -4.152 1.00 96.44 89 TYR A CA 1
ATOM 668 C C . TYR A 1 89 ? -5.480 1.137 -3.547 1.00 96.44 89 TYR A C 1
ATOM 670 O O . TYR A 1 89 ? -6.658 1.223 -3.191 1.00 96.44 89 TYR A O 1
ATOM 678 N N . LEU A 1 90 ? -4.763 0.023 -3.369 1.00 96.50 90 LEU A N 1
ATOM 679 C CA . LEU A 1 90 ? -5.333 -1.194 -2.792 1.00 96.50 90 LEU A CA 1
ATOM 680 C C . LEU A 1 90 ? -5.776 -0.997 -1.341 1.00 96.50 90 LEU A C 1
ATOM 682 O O . LEU A 1 90 ? -6.805 -1.543 -0.947 1.00 96.50 90 LEU A O 1
ATOM 686 N N . TRP A 1 91 ? -5.053 -0.191 -0.561 1.00 96.25 91 TRP A N 1
ATOM 687 C CA . TRP A 1 91 ? -5.440 0.163 0.802 1.00 96.25 91 TRP A CA 1
ATOM 688 C C . TRP A 1 91 ? -6.768 0.926 0.833 1.00 96.25 91 TRP A C 1
ATOM 690 O O . TRP A 1 91 ? -7.703 0.503 1.513 1.00 96.25 91 TRP A O 1
ATOM 700 N N . VAL A 1 92 ? -6.893 2.007 0.054 1.00 95.38 92 VAL A N 1
ATOM 701 C CA . VAL A 1 92 ? -8.131 2.802 -0.022 1.00 95.38 92 VAL A CA 1
ATOM 702 C C . VAL A 1 92 ? -9.297 1.931 -0.488 1.00 95.38 92 VAL A C 1
ATOM 704 O O . VAL A 1 92 ? -10.369 1.942 0.124 1.00 95.38 92 VAL A O 1
ATOM 707 N N . LYS A 1 93 ? -9.078 1.107 -1.516 1.00 95.06 93 LYS A N 1
ATOM 708 C CA . LYS A 1 93 ? -10.087 0.178 -2.033 1.00 95.06 93 LYS A CA 1
ATOM 709 C C . LYS A 1 93 ? -10.501 -0.876 -1.004 1.00 95.06 93 LYS A C 1
ATOM 711 O O . LYS A 1 93 ? -11.691 -1.182 -0.872 1.00 95.06 93 LYS A O 1
ATOM 716 N N . SER A 1 94 ? -9.539 -1.401 -0.246 1.00 95.19 94 SER A N 1
ATOM 717 C CA . SER A 1 94 ? -9.765 -2.354 0.842 1.00 95.19 94 SER A CA 1
ATOM 718 C C . SER A 1 94 ? -10.610 -1.742 1.957 1.00 95.19 94 SER A C 1
ATOM 720 O O . SER A 1 94 ? -11.608 -2.339 2.356 1.00 95.19 94 SER A O 1
ATOM 722 N N . VAL A 1 95 ? -10.300 -0.517 2.390 1.00 95.00 95 VAL A N 1
ATOM 723 C CA . VAL A 1 95 ? -11.058 0.188 3.437 1.00 95.00 95 VAL A CA 1
ATOM 724 C C . VAL A 1 95 ? -12.496 0.483 2.994 1.00 95.00 95 VAL A C 1
ATOM 726 O O . VAL A 1 95 ? -13.431 0.286 3.772 1.00 95.00 95 VAL A O 1
ATOM 729 N N . LYS A 1 96 ? -12.703 0.903 1.739 1.00 93.56 96 LYS A N 1
ATOM 730 C CA . LYS A 1 96 ? -14.046 1.171 1.197 1.00 93.56 96 LYS A CA 1
ATOM 731 C C . LYS A 1 96 ? -14.905 -0.089 1.103 1.00 93.56 96 LYS A C 1
ATOM 733 O O . LYS A 1 96 ? -16.065 -0.085 1.530 1.00 93.56 96 LYS A O 1
ATOM 738 N N . THR A 1 97 ? -14.328 -1.161 0.560 1.00 92.75 97 THR A N 1
ATOM 739 C CA . THR A 1 97 ? -15.038 -2.424 0.310 1.00 92.75 97 THR A CA 1
ATOM 740 C C . THR A 1 97 ? -15.216 -3.241 1.592 1.00 92.75 97 THR A C 1
ATOM 742 O O . THR A 1 97 ? -16.253 -3.864 1.788 1.00 92.75 97 THR A O 1
ATOM 745 N N . GLY A 1 98 ? -14.215 -3.243 2.478 1.00 90.81 98 GLY A N 1
ATOM 746 C CA . GLY A 1 98 ? -14.164 -4.090 3.672 1.00 90.81 98 GLY A CA 1
ATOM 747 C C . GLY A 1 98 ? -13.935 -5.576 3.374 1.00 90.81 98 GLY A C 1
ATOM 748 O O . GLY A 1 98 ? -14.330 -6.417 4.177 1.00 90.81 98 GLY A O 1
ATOM 749 N N . SER A 1 99 ? -13.346 -5.916 2.220 1.00 92.25 99 SER A N 1
ATOM 750 C CA . SER A 1 99 ? -13.098 -7.307 1.814 1.00 92.25 99 SER A CA 1
ATOM 751 C C . SER A 1 99 ? -11.654 -7.731 2.072 1.00 92.25 99 SER A C 1
ATOM 753 O O . SER A 1 99 ? -10.706 -7.022 1.732 1.00 92.25 99 SER A O 1
ATOM 755 N N . VAL A 1 100 ? -11.502 -8.949 2.594 1.00 94.19 100 VAL A N 1
ATOM 756 C CA . VAL A 1 100 ? -10.211 -9.599 2.874 1.00 94.19 100 VAL A CA 1
ATOM 757 C C . VAL A 1 100 ? -9.386 -9.810 1.600 1.00 94.19 100 VAL A C 1
ATOM 759 O O . VAL A 1 100 ? -8.159 -9.779 1.645 1.00 94.19 100 VAL A O 1
ATOM 762 N N . ILE A 1 101 ? -10.032 -9.978 0.442 1.00 95.62 101 ILE A N 1
ATOM 763 C CA . ILE A 1 101 ? -9.331 -10.182 -0.836 1.00 95.62 101 ILE A CA 1
ATOM 764 C C . ILE A 1 101 ? -8.548 -8.920 -1.219 1.00 95.62 101 ILE A C 1
ATOM 766 O O . ILE A 1 101 ? -7.378 -8.996 -1.579 1.00 95.62 101 ILE A O 1
ATOM 770 N N . TRP A 1 102 ? -9.157 -7.740 -1.079 1.00 95.62 102 TRP A N 1
ATOM 771 C CA . TRP A 1 102 ? -8.464 -6.479 -1.359 1.00 95.62 102 TRP A CA 1
ATOM 772 C C . TRP A 1 102 ? -7.371 -6.189 -0.329 1.00 95.62 102 TRP A C 1
ATOM 774 O O . TRP A 1 102 ? -6.318 -5.667 -0.687 1.00 95.62 102 TRP A O 1
ATOM 784 N N . ALA A 1 103 ? -7.586 -6.567 0.932 1.00 94.88 103 ALA A N 1
ATOM 785 C CA . ALA A 1 103 ? -6.583 -6.406 1.975 1.00 94.88 103 ALA A CA 1
ATOM 786 C C . ALA A 1 103 ? -5.372 -7.335 1.784 1.00 94.88 103 ALA A C 1
ATOM 788 O O . ALA A 1 103 ? -4.238 -6.882 1.888 1.00 94.88 103 ALA A O 1
ATOM 789 N N . SER A 1 104 ? -5.593 -8.600 1.422 1.00 95.44 104 SER A N 1
ATOM 790 C CA . SER A 1 104 ? -4.513 -9.544 1.097 1.00 95.44 104 SER A CA 1
ATOM 791 C C . SER A 1 104 ? -3.759 -9.142 -0.172 1.00 95.44 104 SER A C 1
ATOM 793 O O . SER A 1 104 ? -2.530 -9.185 -0.183 1.00 95.44 104 SER A O 1
ATOM 795 N N . ALA A 1 105 ? -4.453 -8.649 -1.204 1.00 96.25 105 ALA A N 1
ATOM 796 C CA . ALA A 1 105 ? -3.803 -8.042 -2.366 1.00 96.25 105 ALA A CA 1
ATOM 797 C C . ALA A 1 105 ? -2.943 -6.826 -1.969 1.00 96.25 105 ALA A C 1
ATOM 799 O O . ALA A 1 105 ? -1.830 -6.672 -2.468 1.00 96.25 105 ALA A O 1
ATOM 800 N N . CYS A 1 106 ? -3.420 -5.993 -1.036 1.00 96.19 106 CYS A N 1
ATOM 801 C CA . CYS A 1 106 ? -2.645 -4.883 -0.480 1.00 96.19 106 CYS A CA 1
ATOM 802 C C . CYS A 1 106 ? -1.398 -5.379 0.276 1.00 96.19 106 CYS A C 1
ATOM 804 O O . CYS A 1 106 ? -0.318 -4.834 0.072 1.00 96.19 106 CYS A O 1
ATOM 806 N N . SER A 1 107 ? -1.501 -6.453 1.068 1.00 95.69 107 SER A N 1
ATOM 807 C CA . SER A 1 107 ? -0.344 -7.083 1.725 1.00 95.69 107 SER A CA 1
ATOM 808 C C . SER A 1 107 ? 0.678 -7.635 0.733 1.00 95.69 107 SER A C 1
ATOM 810 O O . SER A 1 107 ? 1.875 -7.519 0.977 1.00 95.69 107 SER A O 1
ATOM 812 N N . LEU A 1 108 ? 0.236 -8.201 -0.395 1.00 95.44 108 LEU A N 1
ATOM 813 C CA . LEU A 1 108 ? 1.132 -8.659 -1.462 1.00 95.44 108 LEU A CA 1
ATOM 814 C C . LEU A 1 108 ? 1.830 -7.487 -2.165 1.00 95.44 108 LEU A C 1
ATOM 816 O O . LEU A 1 108 ? 3.028 -7.555 -2.433 1.00 95.44 108 LEU A O 1
ATOM 820 N N . ALA A 1 109 ? 1.112 -6.390 -2.419 1.00 95.50 109 ALA A N 1
ATOM 821 C CA . ALA A 1 109 ? 1.710 -5.166 -2.950 1.00 95.50 109 ALA A CA 1
ATOM 822 C C . ALA A 1 109 ? 2.724 -4.553 -1.967 1.00 95.50 109 ALA A C 1
ATOM 824 O O . ALA A 1 109 ? 3.820 -4.163 -2.373 1.00 95.50 109 ALA A O 1
ATOM 825 N N . TYR A 1 110 ? 2.406 -4.556 -0.668 1.00 95.19 110 TYR A N 1
ATOM 826 C CA . TYR A 1 110 ? 3.327 -4.155 0.392 1.00 95.19 110 TYR A CA 1
ATOM 827 C C . TYR A 1 110 ? 4.569 -5.055 0.431 1.00 95.19 110 TYR A C 1
ATOM 829 O O . TYR A 1 110 ? 5.683 -4.547 0.465 1.00 95.19 110 TYR A O 1
ATOM 837 N N . PHE A 1 111 ? 4.415 -6.377 0.340 1.00 94.81 111 PHE A N 1
ATOM 838 C CA . PHE A 1 111 ? 5.547 -7.304 0.254 1.00 94.81 111 PHE A CA 1
ATOM 839 C C . PHE A 1 111 ? 6.463 -6.995 -0.939 1.00 94.81 111 PHE A C 1
ATOM 841 O O . PHE A 1 111 ? 7.685 -6.921 -0.787 1.00 94.81 111 PHE A O 1
ATOM 848 N N . TYR A 1 112 ? 5.881 -6.735 -2.113 1.00 94.38 112 TYR A N 1
ATOM 849 C CA . TYR A 1 112 ? 6.650 -6.344 -3.293 1.00 94.38 112 TYR A CA 1
ATOM 850 C C . TYR A 1 112 ? 7.405 -5.022 -3.077 1.00 94.38 112 TYR A C 1
ATOM 852 O O . TYR A 1 112 ? 8.575 -4.910 -3.452 1.00 94.38 112 TYR A O 1
ATOM 860 N N . MET A 1 113 ? 6.791 -4.054 -2.395 1.00 94.06 113 MET A N 1
ATOM 861 C CA . MET A 1 113 ? 7.453 -2.812 -1.996 1.00 94.06 113 MET A CA 1
ATOM 862 C C . MET A 1 113 ? 8.640 -3.054 -1.052 1.00 94.06 113 MET A C 1
ATOM 864 O O . MET A 1 113 ? 9.727 -2.552 -1.327 1.00 94.06 113 MET A O 1
ATOM 868 N N . VAL A 1 114 ? 8.468 -3.868 -0.002 1.00 93.12 114 VAL A N 1
ATOM 869 C CA . VAL A 1 114 ? 9.542 -4.220 0.951 1.00 93.12 114 VAL A CA 1
ATOM 870 C C . VAL A 1 114 ? 10.729 -4.861 0.221 1.00 93.12 114 VAL A C 1
ATOM 872 O O . VAL A 1 114 ? 11.880 -4.570 0.533 1.00 93.12 114 VAL A O 1
ATOM 875 N N . SER A 1 115 ? 10.466 -5.689 -0.797 1.00 91.25 115 SER A N 1
ATOM 876 C CA . SER A 1 115 ? 11.522 -6.310 -1.613 1.00 91.25 115 SER A CA 1
ATOM 877 C C . SER A 1 115 ? 12.214 -5.357 -2.595 1.00 91.25 115 SER A C 1
ATOM 879 O O . SER A 1 115 ? 13.309 -5.657 -3.071 1.00 91.25 115 SER A O 1
ATOM 881 N N . SER A 1 116 ? 11.573 -4.232 -2.925 1.00 89.25 116 SER A N 1
ATOM 882 C CA . SER A 1 116 ? 12.047 -3.297 -3.950 1.00 89.25 116 SER A CA 1
ATOM 883 C C . SER A 1 116 ? 12.814 -2.118 -3.355 1.00 89.25 116 SER A C 1
ATOM 885 O O . SER A 1 116 ? 13.799 -1.686 -3.947 1.00 89.25 116 SER A O 1
ATOM 887 N N . TRP A 1 117 ? 12.383 -1.580 -2.206 1.00 91.06 117 TRP A N 1
ATOM 888 C CA . TRP A 1 117 ? 12.993 -0.394 -1.600 1.00 91.06 117 TRP A CA 1
ATOM 889 C C . TRP A 1 117 ? 12.756 -0.300 -0.088 1.00 91.06 117 TRP A C 1
ATOM 891 O O . TRP A 1 117 ? 11.689 -0.649 0.409 1.00 91.06 117 TRP A O 1
ATOM 901 N N . GLY A 1 118 ? 13.731 0.259 0.640 1.00 86.94 118 GLY A N 1
ATOM 902 C CA . GLY A 1 118 ? 13.684 0.448 2.098 1.00 86.94 118 GLY A CA 1
ATOM 903 C C . GLY A 1 118 ? 12.619 1.436 2.594 1.00 86.94 118 GLY A C 1
ATOM 904 O O . GLY A 1 118 ? 12.290 1.447 3.775 1.00 86.94 118 GLY A O 1
ATOM 905 N N . GLY A 1 119 ? 12.006 2.226 1.708 1.00 86.12 119 GLY A N 1
ATOM 906 C CA . GLY A 1 119 ? 10.921 3.146 2.067 1.00 86.12 119 GLY A CA 1
ATOM 907 C C . GLY A 1 119 ? 9.593 2.474 2.441 1.00 86.12 119 GLY A C 1
ATOM 908 O O . GLY A 1 119 ? 8.588 3.161 2.605 1.00 86.12 119 GLY A O 1
ATOM 909 N N . TYR A 1 120 ? 9.545 1.149 2.606 1.00 91.25 120 TYR A N 1
ATOM 910 C CA . TYR A 1 120 ? 8.373 0.458 3.155 1.00 91.25 120 TYR A CA 1
ATOM 911 C C . TYR A 1 120 ? 8.044 0.900 4.594 1.00 91.25 120 TYR A C 1
ATOM 913 O O . TYR A 1 120 ? 6.878 0.859 4.992 1.0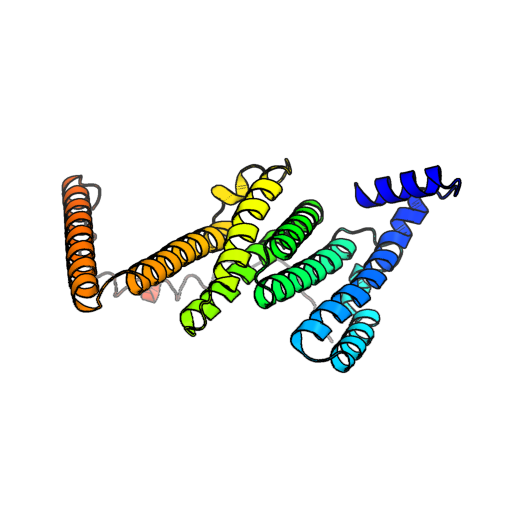0 91.25 120 TYR A O 1
ATOM 921 N N . VAL A 1 121 ? 9.040 1.396 5.344 1.00 91.38 121 VAL A N 1
ATOM 922 C CA . VAL A 1 121 ? 8.866 1.986 6.685 1.00 91.38 121 VAL A CA 1
ATOM 923 C C . VAL A 1 121 ? 7.907 3.184 6.656 1.00 91.38 121 VAL A C 1
ATOM 925 O O . VAL A 1 121 ? 7.141 3.404 7.593 1.00 91.38 121 VAL A O 1
ATOM 928 N N . PHE A 1 122 ? 7.871 3.935 5.552 1.00 92.69 122 PHE A N 1
ATOM 929 C CA . PHE A 1 122 ? 6.906 5.020 5.376 1.00 92.69 122 PHE A CA 1
ATOM 930 C C . PHE A 1 122 ? 5.467 4.490 5.268 1.00 92.69 122 PHE A C 1
ATOM 932 O O . PHE A 1 122 ? 4.566 4.976 5.953 1.00 92.69 122 PHE A O 1
ATOM 939 N N . LEU A 1 123 ? 5.248 3.449 4.458 1.00 93.00 123 LEU A N 1
ATOM 940 C CA . LEU A 1 123 ? 3.927 2.842 4.254 1.00 93.00 123 LEU A CA 1
ATOM 941 C C . LEU A 1 123 ? 3.349 2.269 5.547 1.00 93.00 123 LEU A C 1
ATOM 943 O O . LEU A 1 123 ? 2.195 2.540 5.888 1.00 93.00 123 LEU A O 1
ATOM 947 N N . ILE A 1 124 ? 4.160 1.503 6.277 1.00 91.12 124 ILE A N 1
ATOM 948 C CA . ILE A 1 124 ? 3.720 0.837 7.504 1.00 91.12 124 ILE A CA 1
ATOM 949 C C . ILE A 1 124 ? 3.465 1.816 8.652 1.00 91.12 124 ILE A C 1
ATOM 951 O O . ILE A 1 124 ? 2.816 1.419 9.606 1.00 91.12 124 ILE A O 1
ATOM 955 N N . ASN A 1 125 ? 3.913 3.074 8.566 1.00 92.88 125 ASN A N 1
ATOM 956 C CA . ASN A 1 125 ? 3.617 4.118 9.553 1.00 92.88 125 ASN A CA 1
ATOM 957 C C . ASN A 1 125 ? 2.433 5.010 9.145 1.00 92.88 125 ASN A C 1
ATOM 959 O O . ASN A 1 125 ? 1.578 5.317 9.976 1.00 92.88 125 ASN A O 1
ATOM 963 N N . ILE A 1 126 ? 2.307 5.360 7.861 1.00 94.75 126 ILE A N 1
ATOM 964 C CA . ILE A 1 126 ? 1.168 6.142 7.343 1.00 94.75 126 ILE A CA 1
ATOM 965 C C . ILE A 1 126 ? -0.160 5.390 7.512 1.00 94.75 126 ILE A C 1
ATOM 967 O O . ILE A 1 126 ? -1.164 5.993 7.897 1.00 94.75 126 ILE A O 1
ATOM 971 N N . ILE A 1 127 ? -0.186 4.080 7.238 1.00 94.62 127 ILE A N 1
ATOM 972 C CA . ILE A 1 127 ? -1.417 3.276 7.310 1.00 94.62 127 ILE A CA 1
ATOM 973 C C . ILE A 1 127 ? -1.996 3.254 8.744 1.00 94.62 127 ILE A C 1
ATOM 975 O O . ILE A 1 127 ? -3.172 3.591 8.905 1.00 94.62 127 ILE A O 1
ATOM 979 N N . PRO A 1 128 ? -1.220 2.933 9.799 1.00 93.62 128 PRO A N 1
ATOM 980 C CA . PRO A 1 128 ? -1.671 3.044 11.185 1.00 93.62 128 PRO A CA 1
ATOM 981 C C . PRO A 1 128 ? -2.087 4.454 11.588 1.00 93.62 128 PRO A C 1
ATOM 983 O O . PRO A 1 128 ? -3.094 4.595 12.271 1.00 93.62 128 PRO A O 1
ATOM 986 N N . ILE A 1 129 ? -1.365 5.496 11.157 1.00 95.12 129 ILE A N 1
ATOM 987 C CA . ILE A 1 129 ? -1.746 6.887 11.450 1.00 95.12 129 ILE A CA 1
ATOM 988 C C . ILE A 1 129 ? -3.134 7.186 10.874 1.00 95.12 129 ILE A C 1
ATOM 990 O O . ILE A 1 129 ? -3.988 7.735 11.570 1.00 95.12 129 ILE A O 1
ATOM 994 N N . HIS A 1 130 ? -3.403 6.766 9.637 1.00 94.75 130 HIS A N 1
ATOM 995 C CA . HIS A 1 130 ? -4.724 6.904 9.027 1.00 94.75 130 HIS A CA 1
ATOM 996 C C . HIS A 1 130 ? -5.815 6.168 9.830 1.00 94.75 130 HIS A C 1
ATOM 998 O O . HIS A 1 130 ? -6.885 6.727 10.070 1.00 94.75 130 HIS A O 1
ATOM 1004 N N . VAL A 1 131 ? -5.545 4.947 10.304 1.00 95.00 131 VAL A N 1
ATOM 1005 C CA . VAL A 1 131 ? -6.486 4.188 11.153 1.00 95.00 131 VAL A CA 1
ATOM 1006 C C . VAL A 1 131 ? -6.689 4.859 12.514 1.00 95.00 131 VAL A C 1
ATOM 1008 O O . VAL A 1 131 ? -7.821 4.960 12.983 1.00 95.00 131 VAL A O 1
ATOM 1011 N N . LEU A 1 132 ? -5.626 5.375 13.129 1.00 94.19 132 LEU A N 1
ATOM 1012 C CA . LEU A 1 132 ? -5.688 6.084 14.403 1.00 94.19 132 LEU A CA 1
ATOM 1013 C C . LEU A 1 132 ? -6.557 7.343 14.291 1.00 94.19 132 LEU A C 1
ATOM 1015 O O . LEU A 1 132 ? -7.419 7.567 15.136 1.00 94.19 132 LEU A O 1
ATOM 1019 N N . ILE A 1 133 ? -6.401 8.122 13.218 1.00 94.75 133 ILE A N 1
ATOM 1020 C CA . ILE A 1 133 ? -7.246 9.295 12.945 1.00 94.75 133 ILE A CA 1
ATOM 1021 C C . ILE A 1 133 ? -8.718 8.883 12.771 1.00 94.75 133 ILE A C 1
ATOM 1023 O O . ILE A 1 133 ? -9.615 9.561 13.277 1.00 94.75 133 ILE A O 1
ATOM 1027 N N . LEU A 1 134 ? -9.000 7.754 12.112 1.00 92.56 134 LEU A N 1
ATOM 1028 C CA . LEU A 1 134 ? -10.369 7.237 11.976 1.00 92.56 134 LEU A CA 1
ATOM 1029 C C . LEU A 1 134 ? -10.987 6.824 13.320 1.00 92.56 134 LEU A C 1
ATOM 1031 O O . LEU A 1 134 ? -12.182 7.032 13.531 1.00 92.56 134 LEU A O 1
ATOM 1035 N N . ILE A 1 135 ? -10.181 6.292 14.241 1.00 91.44 135 ILE A N 1
ATOM 1036 C CA . ILE A 1 135 ? -10.615 5.980 15.610 1.00 91.44 135 ILE A CA 1
ATOM 1037 C C . ILE A 1 135 ? -10.882 7.273 16.392 1.00 91.44 135 ILE A C 1
ATOM 1039 O O . ILE A 1 135 ? -11.950 7.414 16.982 1.00 91.44 135 ILE A O 1
ATOM 1043 N N . LEU A 1 136 ? -9.961 8.243 16.350 1.00 91.94 136 LEU A N 1
ATOM 1044 C CA . LEU A 1 136 ? -10.089 9.521 17.066 1.00 91.94 136 LEU A CA 1
ATOM 1045 C C . LEU A 1 136 ? -11.284 10.357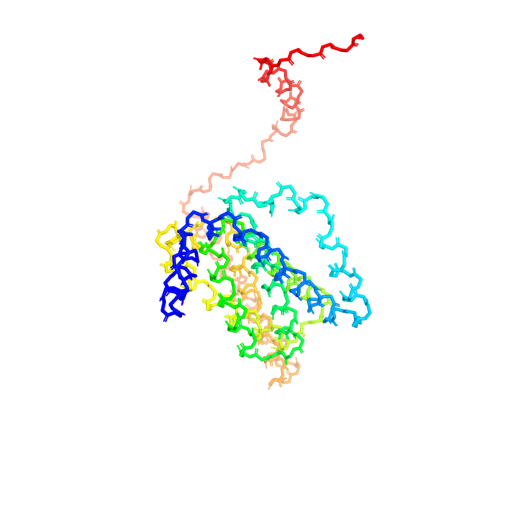 16.586 1.00 91.94 136 LEU A C 1
ATOM 1047 O O . LEU A 1 136 ? -11.936 11.022 17.383 1.00 91.94 136 LEU A O 1
ATOM 1051 N N . THR A 1 137 ? -11.606 10.298 15.293 1.00 93.69 137 THR A N 1
ATOM 1052 C CA . THR A 1 137 ? -12.792 10.960 14.719 1.00 93.69 137 THR A CA 1
ATOM 1053 C C . THR A 1 137 ? -14.101 10.204 14.979 1.00 93.69 137 THR A C 1
ATOM 1055 O O . THR A 1 137 ? -15.161 10.653 14.546 1.00 93.69 137 THR A O 1
ATOM 1058 N N . GLY A 1 138 ? -14.053 9.056 15.666 1.00 86.69 138 GLY A N 1
ATOM 1059 C CA . GLY A 1 138 ? -15.226 8.243 15.992 1.00 86.69 138 GLY A CA 1
ATOM 1060 C C . GLY A 1 138 ? -15.852 7.530 14.790 1.00 86.69 138 GLY A C 1
ATOM 1061 O O . GLY A 1 138 ? -16.976 7.047 14.883 1.00 86.69 138 GLY A O 1
ATOM 1062 N N . ARG A 1 139 ? -15.149 7.448 13.652 1.00 89.56 139 ARG A N 1
ATOM 1063 C CA . ARG A 1 139 ? -15.626 6.804 12.413 1.00 89.56 139 ARG A CA 1
ATOM 1064 C C . ARG A 1 139 ? -15.121 5.367 12.271 1.00 89.56 139 ARG A C 1
ATOM 1066 O O . ARG A 1 139 ? -14.920 4.878 11.158 1.00 89.56 139 ARG A O 1
ATOM 1073 N N . PHE A 1 140 ? -14.901 4.684 13.392 1.00 87.81 140 PHE A N 1
ATOM 1074 C CA . PHE A 1 140 ? -14.474 3.292 13.385 1.00 87.81 140 PHE A CA 1
ATOM 1075 C C . PHE A 1 140 ? -15.607 2.381 12.894 1.00 87.81 140 PHE A C 1
ATOM 1077 O O . PHE A 1 140 ? -16.766 2.520 13.275 1.00 87.81 140 PHE A O 1
ATOM 1084 N N . SER A 1 141 ? -15.269 1.453 12.004 1.00 90.44 141 SER A N 1
ATOM 1085 C CA . SER A 1 141 ? -16.210 0.514 11.400 1.00 90.44 141 SER A CA 1
ATOM 1086 C C . SER A 1 141 ? -15.546 -0.848 11.247 1.00 90.44 141 SER A C 1
ATOM 1088 O O . SER A 1 141 ? -14.332 -0.936 11.048 1.00 90.44 141 SER A O 1
ATOM 1090 N N . HIS A 1 142 ? -16.351 -1.913 11.239 1.00 90.25 142 HIS A N 1
ATOM 1091 C CA . HIS A 1 142 ? -15.875 -3.283 11.038 1.00 90.25 142 HIS A CA 1
ATOM 1092 C C . HIS A 1 142 ? -15.072 -3.450 9.731 1.00 90.25 142 HIS A C 1
ATOM 1094 O O . HIS A 1 142 ? -14.158 -4.268 9.663 1.00 90.25 142 HIS A O 1
ATOM 1100 N N . ARG A 1 143 ? -15.352 -2.638 8.699 1.00 93.31 143 ARG A N 1
ATOM 1101 C CA . ARG A 1 143 ? -14.584 -2.647 7.437 1.00 93.31 143 ARG A CA 1
ATOM 1102 C C . ARG A 1 143 ? -13.116 -2.273 7.649 1.00 93.31 143 ARG A C 1
ATOM 1104 O O . ARG A 1 143 ? -12.237 -2.931 7.102 1.00 93.31 143 ARG A O 1
ATOM 1111 N N . ILE A 1 144 ? -12.861 -1.248 8.464 1.00 93.50 144 ILE A N 1
ATOM 1112 C CA . ILE A 1 144 ? -11.508 -0.771 8.784 1.00 93.50 144 ILE A CA 1
ATOM 1113 C C . ILE A 1 144 ? -10.781 -1.823 9.620 1.00 93.50 144 ILE A C 1
ATOM 1115 O O . ILE A 1 144 ? -9.625 -2.127 9.341 1.00 93.50 144 ILE A O 1
ATOM 1119 N N . TYR A 1 145 ? -11.479 -2.422 10.591 1.00 94.19 145 TYR A N 1
ATOM 1120 C CA . TYR A 1 145 ? -10.933 -3.504 11.407 1.00 94.19 145 TYR A CA 1
ATOM 1121 C C . TYR A 1 145 ? -10.459 -4.683 10.548 1.00 94.19 145 TYR A C 1
ATOM 1123 O O . TYR A 1 145 ? -9.307 -5.101 10.663 1.00 94.19 145 TYR A O 1
ATOM 1131 N N . VAL A 1 146 ? -11.307 -5.186 9.643 1.00 94.50 146 VAL A N 1
ATOM 1132 C CA . VAL A 1 146 ? -10.948 -6.296 8.745 1.00 94.50 146 VAL A CA 1
ATOM 1133 C C . VAL A 1 146 ? -9.791 -5.904 7.828 1.00 94.50 146 VAL A C 1
ATOM 1135 O O . VAL A 1 146 ? -8.827 -6.659 7.725 1.00 94.50 146 VAL A O 1
ATOM 1138 N N . ALA A 1 147 ? -9.838 -4.723 7.205 1.00 95.25 147 ALA A N 1
ATOM 1139 C CA . ALA A 1 147 ? -8.793 -4.262 6.290 1.00 95.25 147 ALA A CA 1
ATOM 1140 C C . ALA A 1 147 ? -7.428 -4.114 6.982 1.00 95.25 147 ALA A C 1
ATOM 1142 O O . ALA A 1 147 ? -6.418 -4.581 6.462 1.00 95.25 147 ALA A O 1
ATOM 1143 N N . TYR A 1 148 ? -7.389 -3.493 8.162 1.00 95.62 148 TYR A N 1
ATOM 1144 C CA . TYR A 1 148 ? -6.142 -3.236 8.876 1.00 95.62 148 TYR A CA 1
ATOM 1145 C C . TYR A 1 148 ? -5.563 -4.492 9.534 1.00 95.62 148 TYR A C 1
ATOM 1147 O O . TYR A 1 148 ? -4.364 -4.739 9.429 1.00 95.62 148 TYR A O 1
ATOM 1155 N N . SER A 1 149 ? -6.402 -5.312 10.175 1.00 94.81 149 SER A N 1
ATOM 1156 C CA . SER A 1 149 ? -5.942 -6.535 10.847 1.00 94.81 149 SER A CA 1
ATOM 1157 C C . SER A 1 149 ? -5.339 -7.540 9.867 1.00 94.81 149 SER A C 1
AT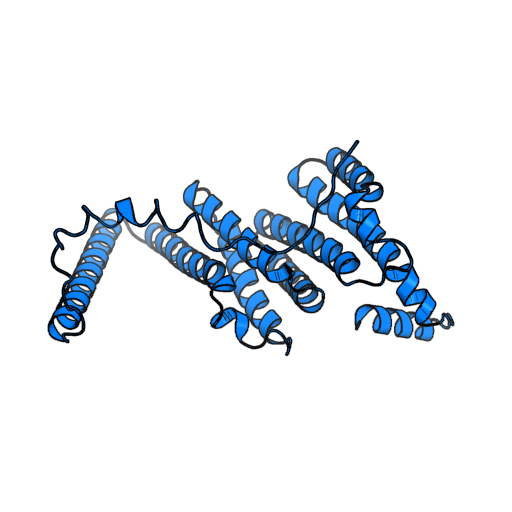OM 1159 O O . SER A 1 149 ? -4.276 -8.104 10.131 1.00 94.81 149 SER A O 1
ATOM 1161 N N . THR A 1 150 ? -5.974 -7.724 8.709 1.00 95.25 150 THR A N 1
ATOM 1162 C CA . THR A 1 150 ? -5.462 -8.594 7.643 1.00 95.25 150 THR A CA 1
ATOM 1163 C C . THR A 1 150 ? -4.205 -8.013 7.002 1.00 95.25 150 THR A C 1
ATOM 1165 O O . THR A 1 150 ? -3.238 -8.751 6.819 1.00 95.25 150 THR A O 1
ATOM 1168 N N . LEU A 1 151 ? -4.163 -6.696 6.749 1.00 95.31 151 LEU A N 1
ATOM 1169 C CA . LEU A 1 151 ? -2.970 -6.043 6.212 1.00 95.31 151 LEU A CA 1
ATOM 1170 C C . LEU A 1 151 ? -1.767 -6.213 7.137 1.00 95.31 151 LEU A C 1
ATOM 1172 O O . LEU A 1 151 ? -0.698 -6.599 6.670 1.00 95.31 151 LEU A O 1
ATOM 1176 N N . TYR A 1 152 ? -1.942 -5.933 8.430 1.00 94.75 152 TYR A N 1
ATOM 1177 C CA . TYR A 1 152 ? -0.865 -5.979 9.412 1.00 94.75 152 TYR A CA 1
ATOM 1178 C C . TYR A 1 152 ? -0.344 -7.403 9.620 1.00 94.75 152 TYR A C 1
ATOM 1180 O O . TYR A 1 152 ? 0.865 -7.623 9.567 1.00 94.75 152 TYR A O 1
ATOM 1188 N N . THR A 1 153 ? -1.236 -8.381 9.798 1.00 94.38 153 THR A N 1
ATOM 1189 C CA . THR A 1 153 ? -0.841 -9.781 10.031 1.00 94.38 153 THR A CA 1
ATOM 1190 C C . THR A 1 153 ? -0.133 -10.382 8.819 1.00 94.38 153 THR A C 1
ATOM 1192 O O . THR A 1 153 ? 1.003 -10.840 8.939 1.00 94.38 153 THR A O 1
ATOM 1195 N N . LEU A 1 154 ? -0.751 -10.325 7.634 1.00 95.50 154 LEU A N 1
ATOM 1196 C CA . LEU A 1 154 ? -0.148 -10.863 6.413 1.00 95.50 154 LEU A CA 1
ATOM 1197 C C . LEU A 1 154 ? 1.082 -10.058 5.991 1.00 95.50 154 LEU A C 1
ATOM 1199 O O . LEU A 1 154 ? 2.100 -10.641 5.635 1.00 95.50 154 LEU A O 1
ATOM 1203 N N . GLY A 1 155 ? 1.015 -8.728 6.058 1.00 93.75 155 GLY A N 1
ATOM 1204 C CA . GLY A 1 155 ? 2.113 -7.848 5.665 1.00 93.75 155 GLY A CA 1
ATOM 1205 C C . GLY A 1 155 ? 3.363 -8.054 6.516 1.00 93.75 155 GLY A C 1
ATOM 1206 O O . GLY A 1 155 ? 4.459 -8.129 5.968 1.00 93.75 155 GLY A O 1
ATOM 1207 N N . THR A 1 156 ? 3.205 -8.219 7.832 1.00 92.50 156 THR A N 1
ATOM 1208 C CA . THR A 1 156 ? 4.336 -8.451 8.744 1.00 92.50 156 THR A CA 1
ATOM 1209 C C . THR A 1 156 ? 4.977 -9.816 8.492 1.00 92.50 156 THR A C 1
ATOM 1211 O O . THR A 1 156 ? 6.195 -9.888 8.330 1.00 92.50 156 THR A O 1
ATOM 1214 N N . ILE A 1 157 ? 4.173 -10.879 8.356 1.00 94.19 157 ILE A N 1
ATOM 1215 C CA . ILE A 1 157 ? 4.676 -12.232 8.055 1.00 94.19 157 ILE A CA 1
ATOM 1216 C C . ILE A 1 157 ? 5.416 -12.245 6.716 1.00 94.19 157 ILE A C 1
ATOM 1218 O O . ILE A 1 157 ? 6.520 -12.775 6.629 1.00 94.19 157 ILE A O 1
ATOM 1222 N N . LEU A 1 158 ? 4.837 -11.634 5.680 1.00 93.62 158 LEU A N 1
ATOM 1223 C CA . LEU A 1 158 ? 5.468 -11.547 4.366 1.00 93.62 158 LEU A CA 1
ATOM 1224 C C . LEU A 1 158 ? 6.762 -10.724 4.418 1.00 93.62 158 LEU A C 1
ATOM 1226 O O . LEU A 1 158 ? 7.765 -11.135 3.844 1.00 93.62 158 LEU A O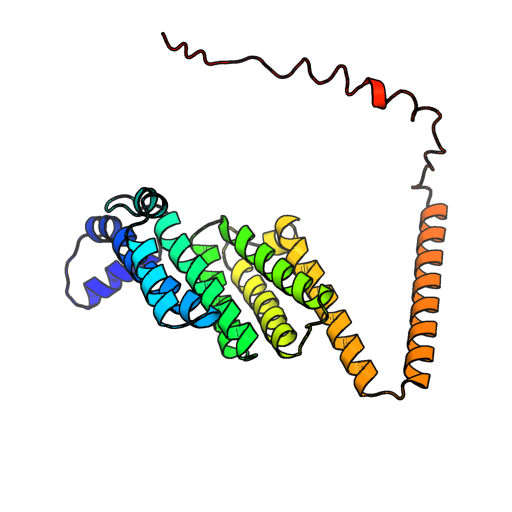 1
ATOM 1230 N N . SER A 1 159 ? 6.791 -9.601 5.144 1.00 91.19 159 SER A N 1
ATOM 1231 C CA . SER A 1 159 ? 8.011 -8.787 5.253 1.00 91.19 159 SER A CA 1
ATOM 1232 C C . SER A 1 159 ? 9.174 -9.522 5.924 1.00 91.19 159 SER A C 1
ATOM 1234 O O . SER A 1 159 ? 10.320 -9.317 5.532 1.00 91.19 159 SER A O 1
ATOM 1236 N N . MET A 1 160 ? 8.893 -10.427 6.869 1.00 91.81 160 MET A N 1
ATOM 1237 C CA . MET A 1 160 ? 9.919 -11.231 7.544 1.00 91.81 160 MET A CA 1
ATOM 1238 C C . MET A 1 160 ? 10.596 -12.251 6.617 1.00 91.81 160 MET A C 1
ATOM 1240 O O . MET A 1 160 ? 11.698 -12.706 6.911 1.00 91.81 160 MET A O 1
ATOM 1244 N N . GLN A 1 161 ? 9.965 -12.615 5.493 1.00 92.38 161 GLN A N 1
ATOM 1245 C CA . GLN A 1 161 ? 10.522 -13.589 4.543 1.00 92.38 161 GLN A CA 1
ATOM 1246 C C . GLN A 1 161 ? 11.742 -13.050 3.786 1.00 92.38 161 GLN A C 1
ATOM 1248 O O . GLN A 1 161 ? 12.527 -13.824 3.239 1.00 92.38 161 GLN A O 1
ATOM 1253 N N . ILE A 1 162 ? 11.917 -11.728 3.738 1.00 90.50 162 ILE A N 1
ATOM 1254 C CA . ILE A 1 162 ? 13.056 -11.104 3.069 1.00 90.50 162 ILE A CA 1
ATOM 1255 C C . ILE A 1 162 ? 14.246 -11.146 4.023 1.00 90.50 162 ILE A C 1
ATOM 1257 O O . ILE A 1 162 ? 14.222 -10.518 5.078 1.00 90.50 162 ILE A O 1
ATOM 1261 N N . SER A 1 163 ? 15.318 -11.844 3.637 1.00 85.94 163 SER A N 1
ATOM 1262 C CA . SER A 1 163 ? 16.491 -12.070 4.498 1.00 85.94 163 SER A CA 1
ATOM 1263 C C . SER A 1 163 ? 17.155 -10.783 4.997 1.00 85.94 163 SER A C 1
ATOM 1265 O O . SER A 1 163 ? 17.738 -10.784 6.074 1.00 85.94 163 SER A O 1
ATOM 1267 N N . PHE A 1 164 ? 17.050 -9.686 4.239 1.00 84.25 164 PHE A N 1
ATOM 1268 C CA . PHE A 1 164 ? 17.550 -8.371 4.655 1.00 84.25 164 PHE A CA 1
ATOM 1269 C C . PHE A 1 164 ? 16.731 -7.753 5.801 1.00 84.25 164 PHE A C 1
ATOM 1271 O O . PHE A 1 164 ? 17.275 -7.033 6.630 1.00 84.25 164 PHE A O 1
ATOM 1278 N N . VAL A 1 165 ? 15.429 -8.040 5.854 1.00 87.88 165 VAL A N 1
ATOM 1279 C CA . VAL A 1 165 ? 14.511 -7.510 6.869 1.00 87.88 165 VAL A CA 1
ATOM 1280 C C . VAL A 1 165 ? 14.470 -8.428 8.089 1.00 87.88 165 VAL A C 1
ATOM 1282 O O . VAL A 1 165 ? 14.522 -7.949 9.218 1.00 87.88 165 VAL A O 1
ATOM 1285 N N . GLY A 1 166 ? 14.401 -9.747 7.891 1.00 89.69 166 GLY A N 1
ATOM 1286 C CA . GLY A 1 166 ? 14.405 -10.729 8.977 1.00 89.69 166 GLY A CA 1
ATOM 1287 C C . GLY A 1 166 ? 13.422 -10.370 10.100 1.00 89.69 166 GLY A C 1
ATOM 1288 O O . GLY A 1 166 ? 12.225 -10.217 9.866 1.00 89.69 166 GLY A O 1
ATOM 1289 N N . PHE A 1 167 ? 13.933 -10.193 11.322 1.00 88.00 167 PHE A N 1
ATOM 1290 C CA . PHE A 1 167 ? 13.137 -9.866 12.516 1.00 88.00 167 PHE A CA 1
ATOM 1291 C C . PHE A 1 167 ? 13.072 -8.366 12.859 1.00 88.00 167 PHE A C 1
ATOM 1293 O O . PHE A 1 167 ? 12.542 -8.004 13.913 1.00 88.00 167 PHE A O 1
ATOM 1300 N N . LEU A 1 168 ? 13.554 -7.476 11.980 1.00 85.75 168 LEU A N 1
ATOM 1301 C CA . LEU A 1 168 ? 13.464 -6.024 12.189 1.00 85.75 168 LEU A CA 1
ATOM 1302 C C . LEU A 1 168 ? 12.035 -5.534 12.497 1.00 85.75 168 LEU A C 1
ATOM 1304 O O . LEU A 1 168 ? 11.912 -4.686 13.380 1.00 85.75 168 LEU A O 1
ATOM 1308 N N . PRO A 1 169 ? 10.955 -6.069 11.883 1.00 84.75 169 PRO A N 1
ATOM 1309 C CA . PRO A 1 169 ? 9.590 -5.631 12.175 1.00 84.75 169 PRO A CA 1
ATOM 1310 C C . PRO A 1 169 ? 9.134 -5.803 13.629 1.00 84.75 169 PRO A C 1
ATOM 1312 O O . PRO A 1 169 ? 8.165 -5.168 14.034 1.00 84.75 169 PRO A O 1
ATOM 1315 N N . VAL A 1 170 ? 9.802 -6.658 14.411 1.00 85.38 170 VAL A N 1
ATOM 1316 C CA . VAL A 1 170 ? 9.456 -6.924 15.821 1.00 85.38 170 VAL A CA 1
ATOM 1317 C C . VAL A 1 170 ? 10.389 -6.188 16.776 1.00 85.38 170 VAL A C 1
ATOM 1319 O O . VAL A 1 170 ? 9.969 -5.784 17.854 1.00 85.38 170 VAL A O 1
ATOM 1322 N N . ILE A 1 171 ? 11.654 -6.025 16.389 1.00 84.81 171 ILE A N 1
ATOM 1323 C CA . ILE A 1 171 ? 12.701 -5.492 17.268 1.00 84.81 171 ILE A CA 1
ATOM 1324 C C . ILE A 1 171 ? 12.832 -3.972 17.115 1.00 84.81 171 ILE A C 1
ATOM 1326 O O . ILE A 1 171 ? 13.109 -3.273 18.087 1.00 84.81 171 ILE A O 1
ATOM 1330 N N . SER A 1 172 ? 12.648 -3.450 15.900 1.00 86.69 172 SER A N 1
ATOM 1331 C CA . SER A 1 172 ? 12.856 -2.033 15.605 1.00 86.69 172 SER A CA 1
ATOM 1332 C C . SER A 1 172 ? 11.698 -1.165 16.095 1.00 86.69 172 SER A C 1
ATOM 1334 O O . SER A 1 172 ? 10.521 -1.505 15.938 1.00 86.69 172 SER A O 1
ATOM 1336 N N . SER A 1 173 ? 12.037 0.018 16.611 1.00 85.31 173 SER A N 1
ATOM 1337 C CA . SER A 1 173 ? 11.069 1.035 17.031 1.00 85.31 173 SER A CA 1
ATOM 1338 C C . SER A 1 173 ? 10.239 1.586 15.869 1.00 85.31 173 SER A C 1
ATOM 1340 O O . SER A 1 173 ? 9.101 2.008 16.069 1.00 85.31 173 SER A O 1
ATOM 1342 N N . GLU A 1 174 ? 10.752 1.508 14.640 1.00 86.06 174 GLU A N 1
ATOM 1343 C CA . GLU A 1 174 ? 10.089 2.018 13.434 1.00 86.06 174 GLU A CA 1
ATOM 1344 C C . GLU A 1 174 ? 8.775 1.294 13.103 1.00 86.06 174 GLU A C 1
ATOM 1346 O O . GLU A 1 174 ? 7.914 1.848 12.420 1.00 86.06 174 GLU A O 1
ATOM 1351 N N . HIS A 1 175 ? 8.604 0.067 13.602 1.00 88.12 175 HIS A N 1
ATOM 1352 C CA . HIS A 1 175 ? 7.418 -0.763 13.384 1.00 88.12 175 HIS A CA 1
ATOM 1353 C C . HIS A 1 175 ? 6.483 -0.817 14.600 1.00 88.12 175 HIS A C 1
ATOM 1355 O O . HIS A 1 175 ? 5.356 -1.314 14.498 1.00 88.12 175 HIS A O 1
ATOM 1361 N N . MET A 1 176 ? 6.899 -0.248 15.739 1.00 86.56 176 MET A N 1
ATOM 1362 C CA . MET A 1 176 ? 6.102 -0.241 16.969 1.00 86.56 176 MET A CA 1
ATOM 1363 C C . MET A 1 176 ? 4.801 0.549 16.817 1.00 86.56 176 MET A C 1
ATOM 1365 O O . MET A 1 176 ? 3.797 0.180 17.423 1.00 86.56 176 MET A O 1
ATOM 1369 N N . GLY A 1 177 ? 4.781 1.589 15.974 1.00 87.75 177 GLY A N 1
ATOM 1370 C CA . GLY A 1 177 ? 3.563 2.349 15.682 1.00 87.75 177 GLY A CA 1
ATOM 1371 C C . GLY A 1 177 ? 2.455 1.469 15.096 1.00 87.75 177 GLY A C 1
ATOM 1372 O O . GLY A 1 177 ? 1.303 1.541 15.526 1.00 87.75 177 GLY A O 1
ATOM 1373 N N . ALA A 1 178 ? 2.810 0.567 14.178 1.00 89.56 178 ALA A N 1
ATOM 1374 C CA . ALA A 1 178 ? 1.863 -0.375 13.595 1.00 89.56 178 ALA A CA 1
ATOM 1375 C C . ALA A 1 178 ? 1.377 -1.417 14.612 1.00 89.56 178 ALA A C 1
ATOM 1377 O O . ALA A 1 178 ? 0.184 -1.697 14.681 1.00 89.56 178 ALA A O 1
ATOM 1378 N N . LEU A 1 179 ? 2.269 -1.940 15.456 1.00 91.44 179 LEU A N 1
ATOM 1379 C CA . LEU A 1 179 ? 1.880 -2.873 16.516 1.00 91.44 179 LEU A CA 1
ATOM 1380 C C . LEU A 1 179 ? 0.947 -2.213 17.545 1.00 91.44 179 LEU A C 1
ATOM 1382 O O . LEU A 1 179 ? -0.059 -2.801 17.942 1.00 91.44 179 LEU A O 1
ATOM 1386 N N . GLY A 1 180 ? 1.243 -0.973 17.941 1.00 91.75 180 GLY A N 1
ATOM 1387 C CA . GLY A 1 180 ? 0.439 -0.214 18.896 1.00 91.75 180 GLY A CA 1
ATOM 1388 C C . GLY A 1 180 ? -0.982 0.038 18.394 1.00 91.75 180 GLY A C 1
ATOM 1389 O O . GLY A 1 180 ? -1.950 -0.258 19.095 1.00 91.75 180 GLY A O 1
ATOM 1390 N N . VAL A 1 181 ? -1.131 0.514 17.153 1.00 93.88 181 VAL A N 1
ATOM 1391 C CA . VAL A 1 181 ? -2.459 0.734 16.555 1.00 93.88 181 VAL A CA 1
ATOM 1392 C C . VAL A 1 181 ? -3.196 -0.587 16.334 1.00 93.88 181 VAL A C 1
ATOM 1394 O O . VAL A 1 181 ? -4.413 -0.631 16.516 1.00 93.88 181 VAL A O 1
ATOM 1397 N N . PHE A 1 182 ? -2.493 -1.679 16.016 1.00 94.00 182 PHE A N 1
ATOM 1398 C CA . PHE A 1 182 ? -3.095 -3.014 15.958 1.00 94.00 182 PHE A CA 1
ATOM 1399 C C . PHE A 1 182 ? -3.680 -3.430 17.309 1.00 94.00 182 PHE A C 1
ATOM 1401 O O . PHE A 1 182 ? -4.845 -3.825 17.361 1.00 94.00 182 PHE A O 1
ATOM 1408 N N . GLY A 1 183 ? -2.940 -3.247 18.406 1.00 92.94 183 GLY A N 1
ATOM 1409 C CA . GLY A 1 183 ? -3.447 -3.483 19.760 1.00 92.94 183 GLY A CA 1
ATOM 1410 C C . GLY A 1 183 ? -4.682 -2.638 20.089 1.00 92.94 183 GLY A C 1
ATOM 1411 O O . GLY A 1 183 ? -5.689 -3.169 20.557 1.00 92.94 183 GLY A O 1
ATOM 1412 N N . ILE A 1 184 ? -4.655 -1.341 19.766 1.00 92.88 184 ILE A N 1
ATOM 1413 C CA . ILE A 1 184 ? -5.804 -0.441 19.968 1.00 92.88 184 ILE A CA 1
ATOM 1414 C C . ILE A 1 184 ? -7.018 -0.913 19.157 1.00 92.88 184 ILE A C 1
ATOM 1416 O O . ILE A 1 184 ? -8.125 -0.962 19.690 1.00 92.88 184 ILE A O 1
ATOM 1420 N N . CYS A 1 185 ? -6.833 -1.313 17.895 1.00 92.38 185 CYS A N 1
ATOM 1421 C CA . CYS A 1 185 ? -7.924 -1.811 17.054 1.00 92.38 185 CYS A CA 1
ATOM 1422 C C . CYS A 1 185 ? -8.598 -3.054 17.647 1.00 92.38 185 CYS A C 1
ATOM 1424 O O . CYS A 1 185 ? -9.822 -3.160 17.585 1.00 92.38 185 CYS A O 1
ATOM 1426 N N . GLN A 1 186 ? -7.822 -3.972 18.234 1.00 93.06 186 GLN A N 1
ATOM 1427 C CA . GLN A 1 186 ? -8.365 -5.156 18.905 1.00 93.06 186 GLN A CA 1
ATOM 1428 C C . GLN A 1 186 ? -9.203 -4.775 20.130 1.00 93.06 186 GLN A C 1
ATOM 1430 O O . GLN A 1 186 ? -10.307 -5.290 20.308 1.00 93.06 186 GLN A O 1
ATOM 1435 N N . LEU A 1 187 ? -8.722 -3.827 20.939 1.00 90.56 187 LEU A N 1
ATOM 1436 C CA . LEU A 1 187 ? -9.450 -3.341 22.113 1.00 90.56 187 LEU A CA 1
ATOM 1437 C C . LEU A 1 187 ? -10.756 -2.632 21.737 1.00 90.56 187 LEU A C 1
ATOM 1439 O O . LEU A 1 187 ? -11.787 -2.901 22.351 1.00 90.56 187 LEU A O 1
ATOM 1443 N N . VAL A 1 188 ? -10.735 -1.765 20.719 1.00 89.38 188 VAL A N 1
ATOM 1444 C CA . VAL A 1 188 ? -11.934 -1.051 20.247 1.00 89.38 188 VAL A CA 1
ATOM 1445 C C . VAL A 1 188 ? -12.958 -2.031 19.671 1.00 89.38 188 VAL A C 1
ATOM 1447 O O . VAL A 1 188 ? -14.127 -1.981 20.045 1.00 89.38 188 VAL A O 1
ATOM 1450 N N . ALA A 1 189 ? -12.529 -2.979 18.832 1.00 89.25 189 ALA A N 1
ATOM 1451 C CA . ALA A 1 189 ? -13.428 -3.991 18.277 1.00 89.25 189 ALA A CA 1
ATOM 1452 C C . ALA A 1 189 ? -14.042 -4.886 19.368 1.00 89.25 189 ALA A C 1
ATOM 1454 O O . ALA A 1 189 ? -15.229 -5.213 19.315 1.00 89.25 189 ALA A O 1
ATOM 1455 N N . PHE A 1 190 ? -13.258 -5.251 20.387 1.00 88.56 190 PHE A N 1
ATOM 1456 C CA . PHE A 1 190 ? -13.747 -6.019 21.529 1.00 88.56 190 PHE A CA 1
ATOM 1457 C C . PHE A 1 190 ? -14.737 -5.220 22.391 1.00 88.56 190 PHE A C 1
ATOM 1459 O O . PHE A 1 190 ? -15.771 -5.752 22.798 1.00 88.56 190 PHE A O 1
ATOM 1466 N N . TYR A 1 191 ? -14.462 -3.933 22.623 1.00 87.19 191 TYR A N 1
ATOM 1467 C CA . TYR A 1 191 ? -15.376 -3.019 23.308 1.00 87.19 191 TYR A CA 1
ATOM 1468 C C . TYR A 1 191 ? -16.723 -2.917 22.576 1.00 87.19 191 TYR A C 1
ATOM 1470 O O . TYR A 1 191 ? -17.774 -3.086 23.200 1.00 87.19 191 TYR A O 1
ATOM 1478 N N . ASP A 1 192 ? -16.700 -2.716 21.255 1.00 86.62 192 ASP A N 1
ATOM 1479 C CA . ASP A 1 192 ? -17.909 -2.631 20.430 1.00 86.62 192 ASP A CA 1
ATOM 1480 C C . ASP A 1 192 ? -18.697 -3.951 20.429 1.00 86.62 192 ASP A C 1
ATOM 1482 O O . ASP A 1 192 ? -19.929 -3.947 20.512 1.00 86.62 192 ASP A O 1
ATOM 1486 N N . PHE A 1 193 ? -18.003 -5.093 20.415 1.00 87.31 193 PHE A N 1
ATOM 1487 C CA . PHE A 1 193 ? -18.628 -6.412 20.514 1.00 87.31 193 PHE A CA 1
ATOM 1488 C C . PHE A 1 193 ? -19.350 -6.622 21.854 1.00 87.31 193 PHE A C 1
ATOM 1490 O O . PHE A 1 193 ? -20.507 -7.053 21.872 1.00 87.31 193 PHE A O 1
ATOM 1497 N N . LEU A 1 194 ? -18.703 -6.290 22.977 1.00 86.00 194 LEU A N 1
ATOM 1498 C CA . LEU A 1 194 ? -19.306 -6.403 24.310 1.00 86.00 194 LEU A CA 1
ATOM 1499 C C . LEU A 1 194 ? -20.515 -5.478 24.466 1.00 86.00 194 LEU A C 1
ATOM 1501 O O . LEU A 1 194 ? -21.560 -5.905 24.965 1.00 86.00 194 LEU A O 1
ATOM 1505 N N . LYS A 1 195 ? -20.397 -4.234 23.987 1.00 83.31 195 LYS A N 1
ATOM 1506 C CA . LYS A 1 195 ? -21.488 -3.255 23.991 1.00 83.31 195 LYS A CA 1
ATOM 1507 C C . LYS A 1 195 ? -22.703 -3.748 23.198 1.00 83.31 195 LYS A C 1
ATOM 1509 O O . LYS A 1 195 ? -23.830 -3.480 23.596 1.00 83.31 195 LYS A O 1
ATOM 1514 N N . GLY A 1 196 ? -22.490 -4.490 22.109 1.00 82.75 196 GLY A N 1
ATOM 1515 C CA . GLY A 1 196 ? -23.568 -5.057 21.293 1.00 82.75 196 GLY A CA 1
ATOM 1516 C C . GLY A 1 196 ? -24.277 -6.278 21.897 1.00 82.75 196 GLY A C 1
ATOM 1517 O O . GLY A 1 196 ? -25.383 -6.604 21.472 1.00 82.75 196 GLY A O 1
ATOM 1518 N N . LYS A 1 197 ? -23.667 -6.974 22.867 1.00 84.50 197 LYS A N 1
ATOM 1519 C CA . LYS A 1 197 ? -24.206 -8.220 23.452 1.00 84.50 197 LYS A CA 1
ATOM 1520 C C . LYS A 1 197 ? -24.821 -8.056 24.842 1.00 84.50 197 LYS A C 1
ATOM 1522 O O . LYS A 1 197 ? -25.535 -8.955 25.280 1.00 84.50 197 LYS A O 1
ATOM 1527 N N . MET A 1 198 ? -24.549 -6.957 25.543 1.00 80.00 198 MET A N 1
ATOM 1528 C CA . MET A 1 198 ? -24.972 -6.750 26.932 1.00 80.00 198 MET A CA 1
ATOM 1529 C C . MET A 1 198 ? -25.962 -5.591 27.074 1.00 80.00 198 MET A C 1
ATOM 1531 O O . MET A 1 198 ? -25.902 -4.614 26.332 1.00 80.00 198 MET A O 1
ATOM 1535 N N . LEU A 1 199 ? -26.840 -5.664 28.084 1.00 80.12 199 LEU A N 1
ATOM 1536 C CA . LEU A 1 199 ? -27.609 -4.495 28.522 1.00 80.12 199 LEU A CA 1
ATOM 1537 C C . LEU A 1 199 ? -26.651 -3.394 29.027 1.00 80.12 199 LEU A C 1
ATOM 1539 O O . LEU A 1 199 ? -25.648 -3.711 29.680 1.00 80.12 199 LEU A O 1
ATOM 1543 N N . PRO A 1 200 ? -26.974 -2.104 28.808 1.00 76.06 200 PRO A N 1
ATOM 1544 C CA . PRO A 1 200 ? -26.084 -0.984 29.128 1.00 76.06 200 PRO A CA 1
ATOM 1545 C C . PRO A 1 200 ? -25.714 -0.913 30.618 1.00 76.06 200 PRO A C 1
ATOM 1547 O O . PRO A 1 200 ? -24.610 -0.505 30.976 1.00 76.06 200 PRO A O 1
ATOM 1550 N N . GLU A 1 201 ? -26.604 -1.364 31.502 1.00 77.19 201 GLU A N 1
ATOM 1551 C CA . GLU A 1 201 ? -26.363 -1.378 32.946 1.00 77.19 201 GLU A CA 1
ATOM 1552 C C . GLU A 1 201 ? -25.317 -2.414 33.368 1.00 77.19 201 GLU A C 1
ATOM 1554 O O . GLU A 1 201 ? -24.427 -2.115 34.168 1.00 77.19 201 GLU A O 1
ATOM 1559 N N . THR A 1 202 ? -25.400 -3.629 32.821 1.00 77.25 202 THR A N 1
ATOM 1560 C CA . THR A 1 202 ? -24.444 -4.708 33.101 1.00 77.25 202 THR A CA 1
ATOM 1561 C C . THR A 1 202 ? -23.075 -4.370 32.522 1.00 77.25 202 THR A C 1
ATOM 1563 O O . THR A 1 202 ? -22.056 -4.607 33.168 1.00 77.25 202 THR A O 1
ATOM 1566 N N . PHE A 1 203 ? -23.049 -3.729 31.351 1.00 81.62 203 PHE A N 1
ATOM 1567 C CA . PHE A 1 203 ? -21.822 -3.267 30.712 1.00 81.62 203 PHE A CA 1
ATOM 1568 C C . PHE A 1 203 ? -21.077 -2.223 31.557 1.00 81.62 203 PHE A C 1
ATOM 1570 O O . PHE A 1 203 ? -19.875 -2.352 31.784 1.00 81.62 203 PHE A O 1
ATOM 1577 N N . ASN A 1 204 ? -21.787 -1.238 32.116 1.00 77.94 204 ASN A N 1
ATOM 1578 C CA . ASN A 1 204 ? -21.171 -0.230 32.984 1.00 77.94 204 ASN A CA 1
ATOM 1579 C C . ASN A 1 204 ? -20.636 -0.826 34.297 1.00 77.94 204 ASN A C 1
ATOM 1581 O O . ASN A 1 204 ? -19.609 -0.368 34.803 1.00 77.94 204 ASN A O 1
ATOM 1585 N N . ARG A 1 205 ? -21.290 -1.863 34.845 1.00 77.94 205 ARG A N 1
ATOM 1586 C CA . ARG A 1 205 ? -20.767 -2.605 36.007 1.00 77.94 205 ARG A CA 1
ATOM 1587 C C . ARG A 1 205 ? -19.509 -3.395 35.644 1.00 77.94 205 ARG A C 1
ATOM 1589 O O . ARG A 1 205 ? -18.532 -3.323 36.383 1.00 77.94 205 ARG A O 1
ATOM 1596 N N . LEU A 1 206 ? -19.507 -4.083 34.500 1.00 80.00 206 LEU A N 1
ATOM 1597 C CA . LEU A 1 206 ? -18.346 -4.816 33.988 1.00 80.00 206 LEU A CA 1
ATOM 1598 C C . LEU A 1 206 ? -17.144 -3.883 33.787 1.00 80.00 206 LEU A C 1
ATOM 1600 O O . LEU A 1 206 ? -16.068 -4.164 34.304 1.00 80.00 206 LEU A O 1
ATOM 1604 N N . LEU A 1 207 ? -17.327 -2.748 33.105 1.00 79.56 207 LEU A N 1
ATOM 1605 C CA . LEU A 1 207 ? -16.257 -1.770 32.887 1.00 79.56 207 LEU A CA 1
ATOM 1606 C C . LEU A 1 207 ? -15.691 -1.229 34.201 1.00 79.56 207 LEU A C 1
ATOM 1608 O O . LEU A 1 207 ? -14.480 -1.070 34.330 1.00 79.56 207 LEU A O 1
ATOM 1612 N N . ARG A 1 208 ? -16.550 -0.983 35.196 1.00 79.12 208 ARG A N 1
ATOM 1613 C CA . ARG A 1 208 ? -16.118 -0.520 36.519 1.00 79.12 208 ARG A CA 1
ATOM 1614 C C . ARG A 1 208 ? -15.300 -1.582 37.260 1.00 79.12 208 ARG A C 1
ATOM 1616 O O . ARG A 1 208 ? -14.304 -1.235 37.884 1.00 79.12 208 ARG A O 1
ATOM 1623 N N . LEU A 1 209 ? -15.682 -2.857 37.160 1.00 82.75 209 LEU A N 1
ATOM 1624 C CA . LEU A 1 209 ? -14.935 -3.979 37.742 1.00 82.75 209 LEU A CA 1
ATOM 1625 C C . LEU A 1 209 ? -13.589 -4.198 37.043 1.00 82.75 209 LEU A C 1
ATOM 1627 O O . LEU A 1 209 ? -12.573 -4.342 37.715 1.00 82.75 209 LEU A O 1
ATOM 1631 N N . VAL A 1 210 ? -13.566 -4.169 35.708 1.00 83.12 210 VAL A N 1
ATOM 1632 C CA . VAL A 1 210 ? -12.330 -4.281 34.919 1.00 83.12 210 VAL A CA 1
ATOM 1633 C C . VAL A 1 210 ? -11.390 -3.112 35.221 1.00 83.12 210 VAL A C 1
ATOM 1635 O O . VAL A 1 210 ? -10.201 -3.330 35.436 1.00 83.12 210 VAL A O 1
ATOM 1638 N N . GLY A 1 211 ? -11.918 -1.888 35.316 1.00 80.88 211 GLY A N 1
ATOM 1639 C CA . GLY A 1 211 ? -11.147 -0.707 35.706 1.00 80.88 211 GLY A CA 1
ATOM 1640 C C . GLY A 1 211 ? -10.565 -0.811 37.118 1.00 80.88 211 GLY A C 1
ATOM 1641 O O . GLY A 1 211 ? -9.397 -0.491 37.318 1.00 80.88 211 GLY A O 1
ATOM 1642 N N . LEU A 1 212 ? -11.337 -1.318 38.085 1.00 82.69 212 LEU A N 1
ATOM 1643 C CA . LEU A 1 212 ? -10.863 -1.574 39.451 1.00 82.69 212 LEU A CA 1
ATOM 1644 C C . LEU A 1 212 ? -9.767 -2.641 39.498 1.00 82.69 212 LEU A C 1
ATOM 1646 O O . LEU A 1 212 ? -8.775 -2.454 40.193 1.00 82.69 212 LEU A O 1
ATOM 1650 N N . LEU A 1 213 ? -9.919 -3.734 38.747 1.00 83.19 213 LEU A N 1
ATOM 1651 C CA . LEU A 1 213 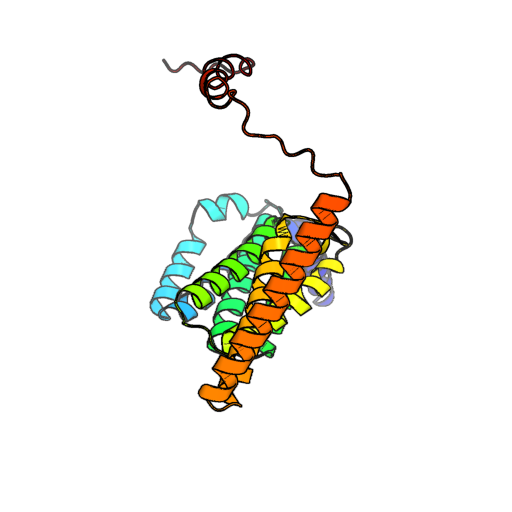? -8.919 -4.800 38.676 1.00 83.19 213 LEU A CA 1
ATOM 1652 C C . LEU A 1 213 ? -7.622 -4.317 38.028 1.00 83.19 213 LEU A C 1
ATOM 1654 O O . LEU A 1 213 ? -6.554 -4.565 38.575 1.00 83.19 213 LEU A O 1
ATOM 1658 N N . LEU A 1 214 ? -7.701 -3.588 36.912 1.00 83.69 214 LEU A N 1
ATOM 1659 C CA . LEU A 1 214 ? -6.530 -2.977 36.279 1.00 83.69 214 LEU A CA 1
ATOM 1660 C C . LEU A 1 214 ? -5.854 -1.962 37.204 1.00 83.69 214 LEU A C 1
ATOM 1662 O O . LEU A 1 214 ? -4.633 -1.969 37.315 1.00 83.69 214 LEU A O 1
ATOM 1666 N N . GLY A 1 215 ? -6.633 -1.132 37.903 1.00 79.00 215 GLY A N 1
ATOM 1667 C CA . GLY A 1 215 ? -6.115 -0.185 38.890 1.00 79.00 215 GLY A CA 1
ATOM 1668 C C . GLY A 1 215 ? -5.423 -0.877 40.066 1.00 79.00 215 GLY A C 1
ATOM 1669 O O . GLY A 1 215 ? -4.342 -0.456 40.472 1.00 79.00 215 GLY A O 1
ATOM 1670 N N . LEU A 1 216 ? -5.993 -1.974 40.571 1.00 85.81 216 LEU A N 1
ATOM 1671 C CA . LEU A 1 216 ? -5.387 -2.794 41.620 1.00 85.81 216 LEU A CA 1
ATOM 1672 C C . LEU A 1 216 ? -4.084 -3.435 41.131 1.00 85.81 216 LEU A C 1
ATOM 1674 O O . LEU A 1 216 ? -3.079 -3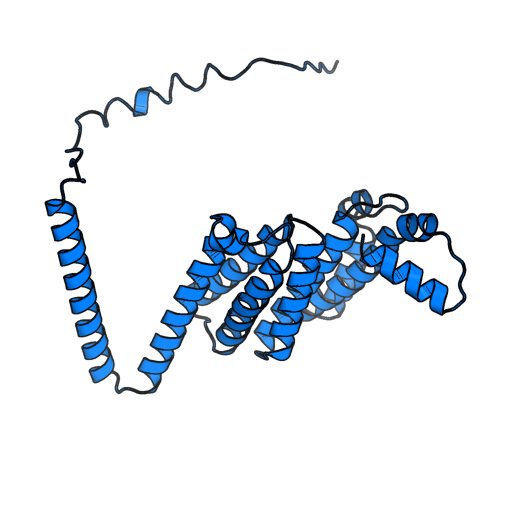.390 41.828 1.00 85.81 216 LEU A O 1
ATOM 1678 N N . LEU A 1 217 ? -4.080 -3.993 39.922 1.00 84.88 217 LEU A N 1
ATOM 1679 C CA . LEU A 1 217 ? -2.923 -4.671 39.341 1.00 84.88 217 LEU A CA 1
ATOM 1680 C C . LEU A 1 217 ? -1.790 -3.681 39.040 1.00 84.88 217 LEU A C 1
ATOM 1682 O O . LEU A 1 217 ? -0.632 -3.974 39.319 1.00 84.88 217 LEU A O 1
ATOM 1686 N N . PHE A 1 218 ? -2.125 -2.477 38.568 1.00 83.75 218 PHE A N 1
ATOM 1687 C CA . PHE A 1 218 ? -1.175 -1.380 38.397 1.00 83.75 218 PHE A CA 1
ATOM 1688 C C . PHE A 1 218 ? -0.641 -0.877 39.743 1.00 83.75 218 PHE A C 1
ATOM 1690 O O . PHE A 1 218 ? 0.558 -0.657 39.878 1.00 83.75 218 PHE A O 1
ATOM 1697 N N . GLY A 1 219 ? -1.497 -0.760 40.763 1.00 81.81 219 GLY A N 1
ATOM 1698 C CA . GLY A 1 219 ? -1.085 -0.408 42.123 1.00 81.81 219 GLY A CA 1
ATOM 1699 C C . GLY A 1 219 ? -0.162 -1.454 42.750 1.00 81.81 219 GLY A C 1
ATOM 1700 O O . GLY A 1 219 ? 0.850 -1.096 43.347 1.00 81.81 219 GLY A O 1
ATOM 1701 N N . VAL A 1 220 ? -0.451 -2.744 42.554 1.00 84.88 220 VAL A N 1
ATOM 1702 C CA . VAL A 1 220 ? 0.403 -3.850 43.006 1.00 84.88 220 VAL A CA 1
ATOM 1703 C C . VAL A 1 220 ? 1.728 -3.843 42.249 1.00 84.88 220 VAL A C 1
ATOM 1705 O O . VAL A 1 220 ? 2.774 -3.900 42.888 1.00 84.88 220 VAL A O 1
ATOM 1708 N N . ALA A 1 221 ? 1.716 -3.692 40.923 1.00 81.88 221 ALA A N 1
ATOM 1709 C CA . ALA A 1 221 ? 2.932 -3.595 40.119 1.00 81.88 221 ALA A CA 1
ATOM 1710 C C . ALA A 1 221 ? 3.801 -2.402 40.545 1.00 81.88 221 ALA A C 1
ATOM 1712 O O . ALA A 1 221 ? 4.999 -2.570 40.744 1.00 81.88 221 ALA A O 1
ATOM 1713 N N . LEU A 1 222 ? 3.199 -1.230 40.774 1.00 78.19 222 LEU A N 1
ATOM 1714 C CA . LEU A 1 222 ? 3.890 -0.044 41.280 1.00 78.19 222 LEU A CA 1
ATOM 1715 C C . LEU A 1 222 ? 4.464 -0.289 42.682 1.00 78.19 222 LEU A C 1
ATOM 1717 O O . LEU A 1 222 ? 5.607 0.062 42.943 1.00 78.19 222 LEU A O 1
ATOM 1721 N N . SER A 1 223 ? 3.705 -0.928 43.575 1.00 79.44 223 SER A N 1
ATOM 1722 C CA . SER A 1 223 ? 4.172 -1.232 44.933 1.00 79.44 223 SER A CA 1
ATOM 1723 C C . SER A 1 223 ? 5.318 -2.249 44.947 1.00 79.44 223 SER A C 1
ATOM 1725 O O . SER A 1 223 ? 6.288 -2.060 45.674 1.00 79.44 223 SER A O 1
ATOM 1727 N N . MET A 1 224 ? 5.266 -3.274 44.090 1.00 78.88 224 MET A N 1
ATOM 1728 C CA . MET A 1 224 ? 6.344 -4.249 43.913 1.00 78.88 224 MET A CA 1
ATOM 1729 C C . MET A 1 224 ? 7.590 -3.606 43.299 1.00 78.88 224 MET A C 1
ATOM 1731 O O . MET A 1 224 ? 8.693 -3.924 43.724 1.00 78.88 224 MET A O 1
ATOM 1735 N N . LEU A 1 225 ? 7.419 -2.665 42.365 1.00 74.00 225 LEU A N 1
ATOM 1736 C CA . LEU A 1 225 ? 8.509 -1.896 41.754 1.00 74.00 225 LEU A CA 1
ATOM 1737 C C . LEU A 1 225 ? 9.176 -0.929 42.751 1.00 74.00 225 LEU A C 1
ATOM 1739 O O . LEU A 1 225 ? 10.380 -0.693 42.694 1.00 74.00 225 LEU A O 1
ATOM 1743 N N . VAL A 1 226 ? 8.396 -0.374 43.685 1.00 77.88 226 VAL A N 1
ATOM 1744 C CA . VAL A 1 226 ? 8.900 0.453 44.795 1.00 77.88 226 VAL A CA 1
ATOM 1745 C C . VAL A 1 226 ? 9.638 -0.409 45.826 1.00 77.88 226 VAL A C 1
ATOM 1747 O O . VAL A 1 226 ? 10.673 0.004 46.340 1.00 77.88 226 VAL A O 1
ATOM 1750 N N . LEU A 1 227 ? 9.149 -1.622 46.103 1.00 76.56 227 LEU A N 1
ATOM 1751 C CA . LEU A 1 227 ? 9.778 -2.563 47.038 1.00 76.56 227 LEU A CA 1
ATOM 1752 C C . LEU A 1 227 ? 11.023 -3.257 46.462 1.00 76.56 227 LEU A C 1
ATOM 1754 O O . LEU A 1 227 ? 11.911 -3.618 47.230 1.00 76.56 227 LEU A O 1
ATOM 1758 N N . SER A 1 228 ? 11.129 -3.418 45.138 1.00 71.81 228 SER A N 1
ATOM 1759 C CA . SER A 1 228 ? 12.304 -4.005 44.477 1.00 71.81 228 SER A CA 1
ATOM 1760 C C . SER A 1 228 ? 13.519 -3.069 44.427 1.00 71.81 228 SER A C 1
ATOM 1762 O O . SER A 1 228 ? 14.576 -3.479 43.959 1.00 71.81 228 SER A O 1
ATOM 1764 N N . GLY A 1 229 ? 13.404 -1.829 44.919 1.00 54.16 229 GLY A N 1
ATOM 1765 C CA . GLY A 1 229 ? 14.550 -0.953 45.187 1.00 54.16 229 GLY A CA 1
ATOM 1766 C C . GLY A 1 229 ? 15.273 -0.380 43.961 1.00 54.16 229 GLY A C 1
ATOM 1767 O O . GLY A 1 229 ? 16.221 0.378 44.136 1.00 54.16 229 GLY A O 1
ATOM 1768 N N . GLU A 1 230 ? 14.826 -0.664 42.733 1.00 52.34 230 GLU A N 1
ATOM 1769 C CA . GLU A 1 230 ? 15.393 -0.046 41.520 1.00 52.34 230 GLU A CA 1
ATOM 1770 C C . GLU A 1 230 ? 14.905 1.397 41.289 1.00 52.34 230 GLU A C 1
ATOM 1772 O O . GLU A 1 230 ? 15.469 2.129 40.477 1.00 52.34 230 GLU A O 1
ATOM 1777 N N . PHE A 1 231 ? 13.912 1.859 42.058 1.00 44.00 231 PHE A N 1
ATOM 1778 C CA . PHE A 1 231 ? 13.552 3.272 42.146 1.00 44.00 231 PHE A CA 1
ATOM 1779 C C . PHE A 1 231 ? 14.280 3.949 43.314 1.00 44.00 231 PHE A C 1
ATOM 1781 O O . PHE A 1 231 ? 13.731 4.156 44.396 1.00 44.00 231 PHE A O 1
ATOM 1788 N N . ILE A 1 232 ? 15.504 4.414 43.046 1.00 39.78 232 ILE A N 1
ATOM 1789 C CA . ILE A 1 232 ? 15.959 5.672 43.644 1.00 39.78 232 ILE A CA 1
ATOM 1790 C C . ILE A 1 232 ? 14.990 6.733 43.127 1.00 39.78 232 ILE A C 1
ATOM 1792 O O . ILE A 1 232 ? 15.067 7.173 41.979 1.00 39.78 232 ILE A O 1
ATOM 1796 N N . PHE A 1 233 ? 14.039 7.125 43.971 1.00 36.78 233 PHE A N 1
ATOM 1797 C CA . PHE A 1 233 ? 13.298 8.358 43.783 1.00 36.78 233 PHE A CA 1
ATOM 1798 C C . PHE A 1 233 ? 14.360 9.459 43.696 1.00 36.78 233 PHE A C 1
ATOM 1800 O O . PHE A 1 233 ? 14.998 9.807 44.692 1.00 36.78 233 PHE A O 1
ATOM 1807 N N . CYS A 1 234 ? 14.585 9.995 42.496 1.00 32.44 234 CYS A N 1
ATOM 1808 C CA . CYS A 1 234 ? 15.109 11.339 42.367 1.00 32.44 234 CYS A CA 1
ATOM 1809 C C . CYS A 1 234 ? 14.028 12.226 42.991 1.00 32.44 234 CYS A C 1
ATOM 1811 O O . CYS A 1 234 ? 13.098 12.678 42.325 1.00 32.44 234 CYS A O 1
ATOM 1813 N N . GLY A 1 235 ? 14.093 12.366 44.319 1.00 33.06 235 GLY A N 1
ATOM 1814 C CA . GLY A 1 235 ? 13.399 13.411 45.035 1.00 33.06 235 GLY A CA 1
ATOM 1815 C C . GLY A 1 235 ? 13.687 14.695 44.298 1.00 33.06 235 GLY A C 1
ATOM 1816 O O . GLY A 1 235 ? 14.830 14.910 43.902 1.00 33.06 235 GLY A O 1
ATOM 1817 N N . LEU A 1 236 ? 12.630 15.471 44.066 1.00 41.88 236 LEU A N 1
ATOM 1818 C CA . LEU A 1 236 ? 12.666 16.842 43.590 1.00 41.88 236 LEU A CA 1
ATOM 1819 C C . LEU A 1 236 ? 14.042 17.472 43.871 1.00 41.88 236 LEU A C 1
ATOM 1821 O O . LEU A 1 236 ? 14.294 17.894 45.004 1.00 41.88 236 LEU A O 1
ATOM 1825 N N . PRO A 1 237 ? 14.975 17.503 42.903 1.00 35.12 237 PRO A N 1
ATOM 1826 C CA . PRO A 1 237 ? 16.189 18.223 43.138 1.00 35.12 237 PRO A CA 1
ATOM 1827 C C . PRO A 1 237 ? 15.813 19.675 42.883 1.00 35.12 237 PRO A C 1
ATOM 1829 O O . PRO A 1 237 ? 15.286 20.047 41.832 1.00 35.12 237 PRO A O 1
ATOM 1832 N N . THR A 1 238 ? 16.169 20.521 43.829 1.00 39.06 238 THR A N 1
ATOM 1833 C CA . THR A 1 238 ? 16.426 21.957 43.693 1.00 39.06 238 THR A CA 1
ATOM 1834 C C . THR A 1 238 ? 17.482 22.281 42.601 1.00 39.06 238 THR A C 1
ATOM 1836 O O . THR A 1 238 ? 18.247 23.230 42.713 1.00 39.06 238 THR A O 1
ATOM 1839 N N . ARG A 1 239 ? 17.519 21.511 41.500 1.00 34.53 239 ARG A N 1
ATOM 1840 C CA . ARG A 1 239 ? 18.293 21.675 40.257 1.00 34.53 239 ARG A CA 1
ATOM 1841 C C . ARG A 1 239 ? 17.406 21.812 39.008 1.00 34.53 239 ARG A C 1
ATOM 1843 O O . ARG A 1 239 ? 17.915 21.764 37.892 1.00 34.53 239 ARG A O 1
ATOM 1850 N N . LEU A 1 240 ? 16.106 22.074 39.168 1.00 38.41 240 LEU A N 1
ATOM 1851 C CA . LEU A 1 240 ? 15.288 22.653 38.089 1.00 38.41 240 LEU A CA 1
ATOM 1852 C C . LEU A 1 240 ? 15.515 24.172 37.907 1.00 38.41 240 LEU A C 1
ATOM 1854 O O . LEU A 1 240 ? 14.919 24.774 37.024 1.00 38.41 240 LEU A O 1
ATOM 1858 N N . GLY A 1 241 ? 16.402 24.784 38.705 1.00 39.44 241 GLY A N 1
ATOM 1859 C CA . GLY A 1 241 ? 16.837 26.180 38.558 1.00 39.44 241 GLY A CA 1
ATOM 1860 C C . GLY A 1 241 ? 18.146 26.385 37.780 1.00 39.44 241 GLY A C 1
ATOM 1861 O O . GLY A 1 241 ? 18.517 27.526 37.537 1.00 39.44 241 GLY A O 1
ATOM 1862 N N . SER A 1 242 ? 18.861 25.324 37.380 1.00 34.22 242 SER A N 1
ATOM 1863 C CA . SER A 1 242 ? 20.162 25.459 36.693 1.00 34.22 242 SER A CA 1
ATOM 1864 C C . SER A 1 242 ? 20.305 24.672 35.387 1.00 34.22 242 SER A C 1
ATOM 1866 O O . SER A 1 242 ? 21.210 24.969 34.611 1.00 34.22 242 SER A O 1
ATOM 1868 N N . SER A 1 243 ? 19.384 23.760 35.055 1.00 35.31 243 SER A N 1
ATOM 1869 C CA . SER A 1 243 ? 19.391 23.093 33.736 1.00 35.31 243 SER A CA 1
ATOM 1870 C C . SER A 1 243 ? 18.800 23.945 32.604 1.00 35.31 243 SER A C 1
ATOM 1872 O O . SER A 1 243 ? 19.003 23.626 31.438 1.00 35.31 243 SER A O 1
ATOM 1874 N N . PHE A 1 244 ? 18.174 25.086 32.918 1.00 39.69 244 PHE A N 1
ATOM 1875 C CA . PHE A 1 244 ? 17.866 26.125 31.923 1.00 39.69 244 PHE A CA 1
ATOM 1876 C C . PHE A 1 244 ? 19.089 26.989 31.543 1.00 39.69 244 PHE A C 1
ATOM 1878 O O . PHE A 1 244 ? 19.014 27.744 30.582 1.00 39.69 244 PHE A O 1
ATOM 1885 N N . SER A 1 245 ? 20.230 26.847 32.236 1.00 37.66 245 SER A N 1
ATOM 1886 C CA . SER A 1 245 ? 21.479 27.580 31.943 1.00 37.66 245 SER A CA 1
ATOM 1887 C C . SER A 1 245 ? 22.502 26.764 31.130 1.00 37.66 245 SER A C 1
ATOM 1889 O O . SER A 1 245 ? 23.540 27.270 30.725 1.00 37.66 245 SER A O 1
ATOM 1891 N N . ILE A 1 246 ? 22.230 25.484 30.857 1.00 38.12 246 ILE A N 1
ATOM 1892 C CA . ILE A 1 246 ? 23.125 24.631 30.044 1.00 38.12 246 ILE A CA 1
ATOM 1893 C C . ILE A 1 246 ? 22.702 24.640 28.561 1.00 38.12 246 ILE A C 1
ATOM 1895 O O . ILE A 1 246 ? 23.505 24.362 27.673 1.00 38.12 246 ILE A O 1
ATOM 1899 N N . LEU A 1 247 ? 21.485 25.113 28.275 1.00 38.47 247 LEU A N 1
ATOM 1900 C CA . LEU A 1 247 ? 21.001 25.427 26.926 1.00 38.47 247 LEU A CA 1
ATOM 1901 C C . LEU A 1 247 ? 21.496 26.780 26.375 1.00 38.47 247 LEU A C 1
ATOM 1903 O O . LEU A 1 247 ? 21.243 27.073 25.211 1.00 38.47 247 LEU A O 1
ATOM 1907 N N . SER A 1 248 ? 22.249 27.576 27.147 1.00 40.03 248 SER A N 1
ATOM 1908 C CA . SER A 1 248 ? 22.924 28.791 26.652 1.00 40.03 248 SER A CA 1
ATOM 1909 C C . SER A 1 248 ? 24.411 28.594 26.318 1.00 40.03 248 SER A C 1
ATOM 1911 O O . SER A 1 248 ? 24.983 29.435 25.630 1.00 40.03 248 SER A O 1
ATOM 1913 N N . HIS A 1 249 ? 25.037 27.477 26.717 1.00 39.88 249 HIS A N 1
ATOM 1914 C CA . HIS A 1 249 ? 26.463 27.217 26.449 1.00 39.88 249 HIS A CA 1
ATOM 1915 C C . HIS A 1 249 ? 26.755 25.999 25.559 1.00 39.88 249 HIS A C 1
ATOM 1917 O O . HIS A 1 249 ? 27.882 25.857 25.092 1.00 39.88 249 HIS A O 1
ATOM 1923 N N . LEU A 1 250 ? 25.754 25.177 25.223 1.00 34.38 250 LEU A N 1
ATOM 1924 C CA . LEU A 1 250 ? 25.904 24.070 24.265 1.00 34.38 250 LEU A CA 1
ATOM 1925 C C . LEU A 1 250 ? 25.433 24.421 22.838 1.00 34.38 250 LEU A C 1
ATOM 1927 O O . LEU A 1 250 ? 25.128 23.536 22.048 1.00 34.38 250 LEU A O 1
ATOM 1931 N N . CYS A 1 251 ? 25.375 25.716 22.511 1.00 34.44 251 CYS A N 1
ATOM 1932 C CA . CYS A 1 251 ? 25.115 26.231 21.160 1.00 34.44 251 CYS A CA 1
ATOM 1933 C C . CYS A 1 251 ? 26.400 26.760 20.474 1.00 34.44 251 CYS A C 1
ATOM 1935 O O . CYS A 1 251 ? 26.326 27.363 19.410 1.00 34.44 251 CYS A O 1
ATOM 1937 N N . ILE A 1 252 ? 27.586 26.565 21.077 1.00 46.94 252 ILE A N 1
ATOM 1938 C CA . ILE A 1 252 ? 28.854 27.181 20.622 1.00 46.94 252 ILE A CA 1
ATOM 1939 C C . ILE A 1 252 ? 29.943 26.172 20.200 1.00 46.94 252 ILE A C 1
ATOM 1941 O O . ILE A 1 252 ? 30.943 26.571 19.615 1.00 46.94 252 ILE A O 1
ATOM 1945 N N . GLN A 1 253 ? 29.766 24.859 20.363 1.00 38.34 253 GLN A N 1
ATOM 1946 C CA . GLN A 1 253 ? 30.807 23.896 19.967 1.00 38.34 253 GLN A CA 1
ATOM 1947 C C . GLN A 1 253 ? 30.212 22.600 19.413 1.00 38.34 253 GLN A C 1
ATOM 1949 O O . GLN A 1 253 ? 30.173 21.601 20.110 1.00 38.34 253 GLN A O 1
ATOM 1954 N N . ILE A 1 254 ? 29.733 22.654 18.165 1.00 37.22 254 ILE A N 1
ATOM 1955 C CA . ILE A 1 254 ? 29.963 21.683 17.070 1.00 37.22 254 ILE A CA 1
ATOM 1956 C C . ILE A 1 254 ? 29.654 22.451 15.765 1.00 37.22 254 ILE A C 1
ATOM 1958 O O . ILE A 1 254 ? 28.582 22.368 15.179 1.00 37.22 254 ILE A O 1
ATOM 1962 N N . ALA A 1 255 ? 30.601 23.301 15.377 1.00 34.88 255 ALA A N 1
ATOM 1963 C CA . ALA A 1 255 ? 30.831 23.823 14.029 1.00 34.88 255 ALA A CA 1
ATOM 1964 C C . ALA A 1 255 ? 32.265 24.368 14.076 1.00 34.88 255 ALA A C 1
ATOM 1966 O O . ALA A 1 255 ? 32.505 25.354 14.775 1.00 34.88 255 ALA A O 1
ATOM 1967 N N . PRO A 1 256 ? 33.252 23.664 13.491 1.00 38.72 256 PRO A N 1
ATOM 1968 C CA . PRO A 1 256 ? 33.590 23.986 12.104 1.00 38.72 256 PRO A CA 1
ATOM 1969 C C . PRO A 1 256 ? 34.143 22.799 11.286 1.00 38.72 256 PRO A C 1
ATOM 1971 O O . PRO A 1 256 ? 35.012 22.060 11.742 1.00 38.72 256 PRO A O 1
ATOM 1974 N N . SER A 1 257 ? 33.706 22.653 10.033 1.00 31.66 257 SER A N 1
ATOM 1975 C CA . SER A 1 257 ? 34.582 22.283 8.903 1.00 31.66 257 SER A CA 1
ATOM 1976 C C . SER A 1 257 ? 33.819 22.322 7.571 1.00 31.66 257 SER A C 1
ATOM 1978 O O . SER A 1 257 ? 32.995 21.454 7.319 1.00 31.66 257 SER A O 1
ATOM 1980 N N . LEU A 1 258 ? 34.197 23.298 6.723 1.00 30.41 258 LEU A N 1
ATOM 1981 C CA . LEU A 1 258 ? 34.075 23.338 5.250 1.00 30.41 258 LEU A CA 1
ATOM 1982 C C . LEU A 1 258 ? 32.634 23.405 4.667 1.00 30.41 258 LEU A C 1
ATOM 1984 O O . LEU A 1 258 ? 31.785 22.603 5.005 1.00 30.41 258 LEU A O 1
ATOM 1988 N N . VAL A 1 259 ? 32.241 24.312 3.763 1.00 32.94 259 VAL A N 1
ATOM 1989 C CA . VAL A 1 259 ? 32.931 24.943 2.623 1.00 32.94 259 VAL A CA 1
ATOM 1990 C C . VAL A 1 259 ? 32.308 26.320 2.328 1.00 32.94 259 VAL A C 1
ATOM 1992 O O . VAL A 1 259 ? 31.097 26.505 2.397 1.00 32.94 259 VAL A O 1
ATOM 1995 N N . ILE A 1 260 ? 33.183 27.256 1.971 1.00 36.44 260 ILE A N 1
ATOM 1996 C CA . ILE A 1 260 ? 32.952 28.620 1.488 1.00 36.44 260 ILE A CA 1
ATOM 1997 C C . ILE A 1 260 ? 32.372 28.590 0.062 1.00 36.44 260 ILE A C 1
ATOM 1999 O O . ILE A 1 260 ? 32.952 27.948 -0.809 1.00 36.44 260 ILE A O 1
ATOM 2003 N N . PHE A 1 261 ? 31.293 29.332 -0.194 1.00 31.86 261 PHE A N 1
ATOM 2004 C CA . PHE A 1 261 ? 30.945 29.827 -1.531 1.00 31.86 261 PHE A CA 1
ATOM 2005 C C . PHE A 1 261 ? 30.486 31.286 -1.405 1.00 31.86 261 PHE A C 1
ATOM 2007 O O . PHE A 1 261 ? 29.393 31.559 -0.911 1.00 31.86 261 PHE A O 1
ATOM 2014 N N . ASP A 1 262 ? 31.360 32.204 -1.820 1.00 29.19 262 ASP A N 1
ATOM 2015 C CA . ASP A 1 262 ? 31.049 33.609 -2.102 1.00 29.19 262 ASP A CA 1
ATOM 2016 C C . ASP A 1 262 ? 30.245 33.711 -3.410 1.00 29.19 262 ASP A C 1
ATOM 2018 O O . ASP A 1 262 ? 30.603 33.045 -4.388 1.00 29.19 262 ASP A O 1
ATOM 2022 N N . PRO A 1 263 ? 29.230 34.588 -3.486 1.00 42.91 263 PRO A N 1
ATOM 2023 C CA . PRO A 1 263 ? 28.797 35.183 -4.736 1.00 42.91 263 PRO A CA 1
ATOM 2024 C C . PRO A 1 263 ? 29.136 36.681 -4.751 1.00 42.91 263 PRO A C 1
ATOM 2026 O O . PRO A 1 263 ? 28.554 37.478 -4.012 1.00 42.91 263 PRO A O 1
ATOM 2029 N N . SER A 1 264 ? 30.049 37.052 -5.646 1.00 40.72 264 SER A N 1
ATOM 2030 C CA . SER A 1 264 ? 30.058 38.356 -6.317 1.00 40.72 264 SER A CA 1
ATOM 2031 C C . SER A 1 264 ? 29.546 38.172 -7.736 1.00 40.72 264 SER A C 1
ATOM 2033 O O . SER A 1 264 ? 30.102 37.263 -8.400 1.00 40.72 264 SER A O 1
#

Radius of gyration: 26.16 Å; chains: 1; bounding box: 62×56×76 Å

Foldseek 3Di:
DVVLVVVCVVCVVVVNDDDSQQSLQCVLVVLLLLLLVLQLLQQCLVPNNVSSNVRSVCSSPPVVSCVCRHRVNNALVSNLSSLLSNLNSLLSVQLVVLDLVSLLVSLVSLLVNLVRDPCSLVVLQVLLVVLVVCVVVVVDDSSSLSSLLSNLVSNVVSSCVPPVCNCCCPPPPSNVSSVVSNVVSVVVVVLVVVVVPDDPVVSVVVVVVVVVVVVVVVVVVVVVVVVVPPDPPPPPPPCVVPVVVVVVVVVPPDDDDDDDDDDD

pLDDT: mean 83.26, std 18.83, range [29.19, 97.0]

Secondary structure (DSSP, 8-state):
-HHHHHHHHHHHHTT----HHHHHHHHHHHHHHHHHHHHHHHHHHHS-HHHHHHHHHHHHH-HHHHHHH-TT---THHHHHHHHHHHHHHHHHHHHH--HHHHHHHHHHHHHHHHH-TTHHHHHHHHHHHHHHHHHTT---HHHHHHHHHHHHHHHHHHHTSTTTTTHHHHSGGGHHHHHHHHHHHHHHHHHHHHHHS-HHHHHHHHHHHHHHHHHHHHHHHHHHHHTS--------TTTTTTTSSTTTTTSSS----------

Sequence (264 aa):
MVTSSLLYNTLRALHVTVDIRNICVFLAPLFSSLTTIATFLLTSEVMDTRAGLLAAGMIAIVPGYISRSVAGSYDNEGIAIFCMIFTFYLWVKSVKTGSVIWASACSLAYFYMVSSWGGYVFLINIIPIHVLILILTGRFSHRIYVAYSTLYTLGTILSMQISFVGFLPVISSEHMGALGVFGICQLVAFYDFLKGKMLPETFNRLLRLVGLLLGLLFGVALSMLVLSGEFIFCGLPTRLGSSFSILSHLCIQIAPSLVIFDPS